Protein 2B3R (pdb70)

Organism: Mus musculus (NCBI:txid10090)

Sequence (248 aa):
GSGAVKLSVSYRNGTLFIMVMHIKDLVTEDGADPNPYVKTYLLPDTHKTSKRKTKISRKTRNPTFNEMLVYSGYSKETLRQRELQLSVLSAESLRENFFLGGITLPLKDFNLSKETVKWYQLTAGSGAVKLSVSYRNGTLFIMVMHIKDLVTEDGADPNPYVKTYLLPDTHKTSKRKTKISRKTRNPTFNEMLVYSGYSKETLRQRELQLSVLSAESLRENFFLGGITLPLKDFNLSKETVKWYQLTA

Structure (mmCIF, N/CA/C/O backbone):
data_2B3R
#
_entry.id   2B3R
#
_cell.length_a   53.365
_cell.length_b   53.365
_cell.length_c   200.110
_cell.angle_alpha   90.00
_cell.angle_beta   90.00
_cell.angle_gamma   90.00
#
_symmetry.space_group_name_H-M   'P 41 21 2'
#
loop_
_entity.id
_entity.type
_entity.pdbx_description
1 polymer 'Phosphatidylinositol-4-phosphate 3-kinase C2 domain-containing alpha polypeptide'
2 non-polymer 'SULFATE ION'
3 water water
#
loop_
_atom_site.group_PDB
_atom_site.id
_atom_site.type_symbol
_atom_site.label_atom_id
_atom_site.label_alt_id
_atom_site.label_comp_id
_atom_site.label_asym_id
_atom_site.label_entity_id
_atom_site.label_seq_id
_atom_site.pdbx_PDB_ins_code
_atom_site.Cartn_x
_atom_site.Cartn_y
_atom_site.Cartn_z
_atom_site.occupancy
_atom_site.B_iso_or_equiv
_atom_site.auth_seq_id
_atom_site.auth_comp_id
_atom_site.auth_asym_id
_atom_site.auth_atom_id
_atom_site.pdbx_PDB_model_num
ATOM 1 N N . GLY A 1 7 ? 11.399 55.059 73.128 1.00 56.92 -2 GLY A N 1
ATOM 2 C CA . GLY A 1 7 ? 11.258 53.687 73.733 1.00 55.59 -2 GLY A CA 1
ATOM 3 C C . GLY A 1 7 ? 11.919 52.600 72.898 1.00 54.24 -2 GLY A C 1
ATOM 4 O O . GLY A 1 7 ? 12.201 51.491 73.396 1.00 56.06 -2 GLY A O 1
ATOM 5 N N . SER A 1 8 ? 12.147 52.925 71.625 1.00 44.80 -1 SER A N 1
ATOM 6 C CA . SER A 1 8 ? 12.784 52.033 70.657 1.00 39.74 -1 SER A CA 1
ATOM 7 C C . SER A 1 8 ? 11.981 50.779 70.292 1.00 35.28 -1 SER A C 1
ATOM 8 O O . SER A 1 8 ? 12.402 49.979 69.458 1.00 31.46 -1 SER A O 1
ATOM 11 N N . GLY A 1 9 ? 10.814 50.619 70.901 1.00 33.05 1384 GLY A N 1
ATOM 12 C CA . GLY A 1 9 ? 9.985 49.467 70.593 1.00 25.53 1384 GLY A CA 1
ATOM 13 C C . GLY A 1 9 ? 10.040 48.360 71.629 1.00 26.98 1384 GLY A C 1
ATOM 14 O O . GLY A 1 9 ? 10.827 48.399 72.575 1.00 28.36 1384 GLY A O 1
ATOM 15 N N . ALA A 1 10 ? 9.196 47.357 71.454 1.00 20.25 1385 ALA A N 1
ATOM 16 C CA . ALA A 1 10 ? 9.187 46.245 72.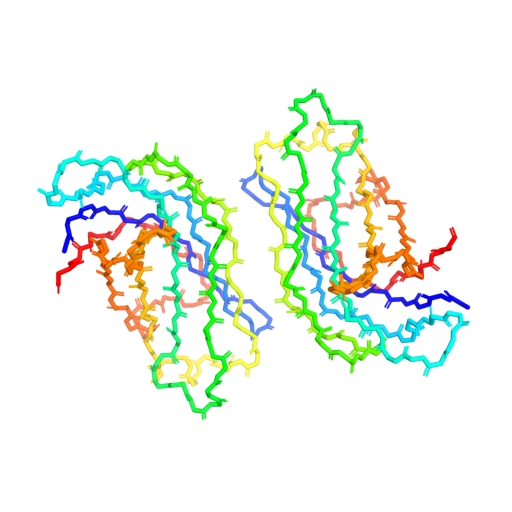376 1.00 22.34 1385 ALA A CA 1
ATOM 17 C C . ALA A 1 10 ? 8.837 44.976 71.603 1.00 20.74 1385 ALA A C 1
ATOM 18 O O . ALA A 1 10 ? 8.067 45.004 70.630 1.00 20.29 1385 ALA A O 1
ATOM 20 N N . VAL A 1 11 ? 9.424 43.872 72.048 1.00 21.28 1386 VAL A N 1
ATOM 21 C CA . VAL A 1 11 ? 9.243 42.580 71.413 1.00 24.04 1386 VAL A CA 1
ATOM 22 C C . VAL A 1 11 ? 8.591 41.571 72.361 1.00 22.90 1386 VAL A C 1
ATOM 23 O O . VAL A 1 11 ? 8.953 41.486 73.534 1.00 22.29 1386 VAL A O 1
ATOM 27 N N . LYS A 1 12 ? 7.626 40.817 71.861 1.00 18.97 1387 LYS A N 1
ATOM 28 C CA . LYS A 1 12 ? 6.996 39.798 72.691 1.00 21.01 1387 LYS A CA 1
ATOM 29 C C . LYS A 1 12 ? 7.676 38.448 72.389 1.00 21.64 1387 LYS A C 1
ATOM 30 O O . LYS A 1 12 ? 7.756 38.042 71.235 1.00 25.07 1387 LYS A O 1
ATOM 36 N N . LEU A 1 13 ? 8.172 37.776 73.426 1.00 23.48 1388 LEU A N 1
ATOM 37 C CA . LEU A 1 13 ? 8.848 36.495 73.288 1.00 23.12 1388 LEU A CA 1
ATOM 38 C C . LEU A 1 13 ? 8.313 35.436 74.243 1.00 26.53 1388 LEU A C 1
ATOM 39 O O . LEU A 1 13 ? 7.811 35.737 75.315 1.00 28.40 1388 LEU A O 1
ATOM 44 N N . SER A 1 14 ? 8.453 34.190 73.834 1.00 26.13 1389 SER A N 1
ATOM 45 C CA . SER A 1 14 ? 8.093 33.053 74.648 1.00 26.11 1389 SER A CA 1
ATOM 46 C C . SER A 1 14 ? 9.402 32.297 74.790 1.00 28.17 1389 SER A C 1
ATOM 47 O O . SER A 1 14 ? 10.006 31.898 73.787 1.00 28.81 1389 SER A O 1
ATOM 50 N N . VAL A 1 15 ? 9.858 32.123 76.025 1.00 27.59 1390 VAL A N 1
ATOM 51 C CA . VAL A 1 15 ? 11.102 31.409 76.272 1.00 27.57 1390 VAL A CA 1
ATOM 52 C C . VAL A 1 15 ? 10.807 30.156 77.089 1.00 29.58 1390 VAL A C 1
ATOM 53 O O . VAL A 1 15 ? 10.255 30.236 78.199 1.00 27.87 1390 VAL A O 1
ATOM 57 N N . SER A 1 16 ? 11.172 29.002 76.532 1.00 28.71 1391 SER A N 1
ATOM 58 C CA . SER A 1 16 ? 10.963 27.727 77.200 1.00 27.09 1391 SER A CA 1
ATOM 59 C C . SER A 1 16 ? 12.047 26.734 76.830 1.00 29.13 1391 SER A C 1
ATOM 60 O O . SER A 1 16 ? 12.801 26.921 75.867 1.00 27.42 1391 SER A O 1
ATOM 63 N N . TYR A 1 17 ? 12.118 25.668 77.614 1.00 28.97 1392 TYR A N 1
ATOM 64 C CA . TYR A 1 17 ? 13.139 24.650 77.436 1.00 28.69 1392 TYR A CA 1
ATOM 65 C C . TYR A 1 17 ? 12.553 23.266 77.687 1.00 31.36 1392 TYR A C 1
ATOM 66 O O . TYR A 1 17 ? 11.953 23.026 78.741 1.00 29.85 1392 TYR A O 1
ATOM 75 N N . ARG A 1 18 ? 12.718 22.369 76.725 1.00 33.57 1393 ARG A N 1
ATOM 76 C CA . ARG A 1 18 ? 12.216 21.003 76.878 1.00 42.82 1393 ARG A CA 1
ATOM 77 C C . ARG A 1 18 ? 13.047 20.047 76.034 1.00 43.04 1393 ARG A C 1
ATOM 78 O O . ARG A 1 18 ? 13.561 20.421 74.970 1.00 41.05 1393 ARG A O 1
ATOM 86 N N . ASN A 1 19 ? 13.162 18.813 76.518 1.00 41.15 1394 ASN A N 1
ATOM 87 C CA . ASN A 1 19 ? 13.927 17.780 75.843 1.00 38.68 1394 ASN A CA 1
ATOM 88 C C . ASN A 1 19 ? 15.308 18.291 75.425 1.00 35.63 1394 ASN A C 1
ATOM 89 O O . ASN A 1 19 ? 15.737 18.072 74.291 1.00 34.04 1394 ASN A O 1
ATOM 94 N N . GLY A 1 20 ? 15.989 18.967 76.353 1.00 34.22 1395 GLY A N 1
ATOM 95 C CA . GLY A 1 20 ? 17.322 19.494 76.107 1.00 30.93 1395 GLY A CA 1
ATOM 96 C C . GLY A 1 20 ? 17.431 20.593 75.048 1.00 34.29 1395 GLY A C 1
ATOM 97 O O . GLY A 1 20 ? 18.539 20.941 74.634 1.00 32.74 1395 GLY A O 1
ATOM 98 N N . THR A 1 21 ? 16.299 21.150 74.617 1.00 28.81 1396 THR A N 1
ATOM 99 C CA . THR A 1 21 ? 16.292 22.191 73.581 1.00 26.56 1396 THR A CA 1
ATOM 100 C C . THR A 1 21 ? 15.687 23.520 74.070 1.00 26.54 1396 THR A C 1
ATOM 101 O O . THR A 1 21 ? 14.613 23.529 74.690 1.00 22.86 1396 THR A O 1
ATOM 105 N N . LEU A 1 22 ? 16.365 24.637 73.783 1.00 25.03 1397 LEU A N 1
ATOM 106 C CA . LEU A 1 22 ? 15.870 25.971 74.183 1.00 23.37 1397 LEU A CA 1
ATOM 107 C C . LEU A 1 22 ? 14.950 26.491 73.072 1.00 22.33 1397 LEU A C 1
ATOM 108 O O . LEU A 1 22 ? 15.299 26.445 71.905 1.00 22.64 1397 LEU A O 1
ATOM 113 N N . PHE A 1 23 ? 13.769 26.965 73.425 1.00 21.20 1398 PHE A N 1
ATOM 114 C CA . PHE A 1 23 ? 12.859 27.462 72.406 1.00 23.52 1398 PHE A CA 1
ATOM 115 C C . PHE A 1 23 ? 12.569 28.944 72.611 1.00 23.46 1398 PHE A C 1
ATOM 116 O O . PHE A 1 23 ? 12.042 29.354 73.656 1.00 24.69 1398 PHE A O 1
ATOM 124 N N . ILE A 1 24 ? 12.920 29.735 71.604 1.00 17.90 1399 ILE A N 1
ATOM 125 C CA . ILE A 1 24 ? 12.721 31.177 71.631 1.00 20.31 1399 ILE A CA 1
ATOM 126 C C . ILE A 1 24 ? 11.687 31.547 70.565 1.00 19.68 1399 ILE A C 1
ATOM 127 O O . ILE A 1 24 ? 11.986 31.569 69.370 1.00 20.27 1399 ILE A O 1
ATOM 132 N N . MET A 1 25 ? 10.465 31.826 70.977 1.00 22.99 1400 MET A N 1
ATOM 133 C CA . MET A 1 25 ? 9.470 32.197 69.988 1.00 25.95 1400 MET A CA 1
ATOM 134 C C . MET A 1 25 ? 9.340 33.720 69.909 1.00 25.29 1400 MET A C 1
ATOM 135 O O . MET A 1 25 ? 9.003 34.369 70.893 1.00 27.71 1400 MET A O 1
ATOM 140 N N . VAL A 1 26 ? 9.644 34.278 68.741 1.00 26.11 1401 VAL A N 1
ATOM 141 C CA . VAL A 1 26 ? 9.539 35.711 68.516 1.00 21.59 1401 VAL A CA 1
ATOM 142 C C . VAL A 1 26 ? 8.131 35.906 67.991 1.00 23.67 1401 VAL A C 1
ATOM 143 O O . VAL A 1 26 ? 7.850 35.568 66.856 1.00 20.30 1401 VAL A O 1
ATOM 147 N N . MET A 1 27 ? 7.240 36.433 68.826 1.00 23.27 1402 MET A N 1
ATOM 148 C CA . MET A 1 27 ? 5.858 36.640 68.415 1.00 24.02 1402 MET A CA 1
ATOM 149 C C . MET A 1 27 ? 5.687 37.925 67.598 1.00 22.76 1402 MET A C 1
ATOM 150 O O . MET A 1 27 ? 5.431 37.868 66.406 1.00 21.83 1402 MET A O 1
ATOM 155 N N . HIS A 1 28 ? 5.798 39.086 68.225 1.00 27.48 1403 HIS A N 1
ATOM 156 C CA . HIS A 1 28 ? 5.747 40.314 67.446 1.00 26.74 1403 HIS A CA 1
ATOM 157 C C . HIS A 1 28 ? 6.427 41.478 68.095 1.00 26.70 1403 HIS A C 1
ATOM 158 O O . HIS A 1 28 ? 6.900 41.386 69.224 1.00 28.14 1403 HIS A O 1
ATOM 165 N N . ILE A 1 29 ? 6.548 42.556 67.335 1.00 25.83 1404 ILE A N 1
ATOM 166 C CA . ILE A 1 29 ? 7.205 43.754 67.811 1.00 25.62 1404 ILE A CA 1
ATOM 167 C C . ILE A 1 29 ? 6.279 44.933 67.582 1.00 24.70 1404 ILE A C 1
ATOM 168 O O . ILE A 1 29 ? 5.502 44.940 66.644 1.00 28.65 1404 ILE A O 1
ATOM 173 N N . LYS A 1 30 ? 6.350 45.925 68.457 1.00 26.81 1405 LYS A N 1
ATOM 174 C CA . LYS A 1 30 ? 5.523 47.117 68.309 1.00 23.79 1405 LYS A CA 1
ATOM 175 C C . LYS A 1 30 ? 6.402 48.346 68.441 1.00 22.64 1405 LYS A C 1
ATOM 176 O O . LYS A 1 30 ? 7.400 48.324 69.150 1.00 22.87 1405 LYS A O 1
ATOM 182 N N . ASP A 1 31 ? 6.035 49.411 67.740 1.00 25.61 1406 ASP A N 1
ATOM 183 C CA . ASP A 1 31 ? 6.726 50.696 67.857 1.00 25.29 1406 ASP A CA 1
ATOM 184 C C . ASP A 1 31 ? 8.200 50.835 67.495 1.00 27.54 1406 ASP A C 1
ATOM 185 O O . ASP A 1 31 ? 8.933 51.602 68.139 1.00 27.01 1406 ASP A O 1
ATOM 190 N N . LEU A 1 32 ? 8.661 50.120 66.481 1.00 26.29 1407 LEU A N 1
ATOM 191 C CA . LEU A 1 32 ? 10.062 50.289 66.109 1.00 27.40 1407 LEU A CA 1
ATOM 192 C C . LEU A 1 32 ? 10.165 51.699 65.539 1.00 29.11 1407 LEU A C 1
ATOM 193 O O . LEU A 1 32 ? 9.176 52.238 65.022 1.00 28.40 1407 LEU A O 1
ATOM 198 N N . VAL A 1 33 ? 11.341 52.305 65.652 1.00 30.79 1408 VAL A N 1
ATOM 199 C CA . VAL A 1 33 ? 11.536 53.623 65.067 1.00 39.00 1408 VAL A CA 1
ATOM 200 C C . VAL A 1 33 ? 12.841 53.692 64.272 1.00 38.03 1408 VAL A C 1
ATOM 201 O O . VAL A 1 33 ? 13.865 53.125 64.666 1.00 39.56 1408 VAL A O 1
ATOM 205 N N . THR A 1 34 ? 12.778 54.365 63.133 1.00 39.31 1409 THR A N 1
ATOM 206 C CA . THR A 1 34 ? 13.938 54.567 62.277 1.00 39.58 1409 THR A CA 1
ATOM 207 C C . THR A 1 34 ? 14.209 56.056 62.468 1.00 44.80 1409 THR A C 1
ATOM 208 O O . THR A 1 34 ? 13.351 56.789 62.969 1.00 49.41 1409 THR A O 1
ATOM 212 N N . GLU A 1 35 ? 15.379 56.536 62.095 1.00 46.13 1410 GLU A N 1
ATOM 213 C CA . GLU A 1 35 ? 15.605 57.960 62.286 1.00 48.34 1410 GLU A CA 1
ATOM 214 C C . GLU A 1 35 ? 15.258 58.724 61.017 1.00 45.59 1410 GLU A C 1
ATOM 215 O O . GLU A 1 35 ? 15.894 59.730 60.709 1.00 45.73 1410 GLU A O 1
ATOM 221 N N . ASP A 1 36 ? 14.242 58.264 60.286 1.00 40.30 1411 ASP A N 1
ATOM 222 C CA . ASP A 1 36 ? 13.899 58.933 59.040 1.00 40.59 1411 ASP A CA 1
ATOM 223 C C . ASP A 1 36 ? 12.468 58.778 58.568 1.00 40.32 1411 ASP A C 1
ATOM 224 O O . ASP A 1 36 ? 12.171 59.067 57.411 1.00 41.63 1411 ASP A O 1
ATOM 229 N N . GLY A 1 37 ? 11.580 58.307 59.436 1.00 38.42 1412 GLY A N 1
ATOM 230 C CA . GLY A 1 37 ? 10.198 58.161 59.021 1.00 39.92 1412 GLY A CA 1
ATOM 231 C C . GLY A 1 37 ? 9.856 57.159 57.920 1.00 40.96 1412 GLY A C 1
ATOM 232 O O . GLY A 1 37 ? 8.713 57.123 57.463 1.00 42.59 1412 GLY A O 1
ATOM 233 N N . ALA A 1 38 ? 10.821 56.357 57.479 1.00 40.11 1413 ALA A N 1
ATOM 234 C CA . ALA A 1 38 ? 10.550 55.337 56.457 1.00 40.27 1413 ALA A CA 1
ATOM 235 C C . ALA A 1 38 ? 10.253 54.017 57.170 1.00 37.38 1413 ALA A C 1
ATOM 236 O O . ALA A 1 38 ? 10.915 53.683 58.157 1.00 38.68 1413 ALA A O 1
ATOM 238 N N . ASP A 1 39 ? 9.251 53.276 56.704 1.00 34.33 1414 ASP A N 1
ATOM 239 C CA . ASP A 1 39 ? 8.955 51.990 57.329 1.00 34.27 1414 ASP A CA 1
ATOM 240 C C . ASP A 1 39 ? 10.087 51.018 56.990 1.00 30.80 1414 ASP A C 1
ATOM 241 O O . ASP A 1 39 ? 10.399 50.802 55.825 1.00 29.71 1414 ASP A O 1
ATOM 246 N N . PRO A 1 40 ? 10.739 50.453 58.018 1.00 24.64 1415 PRO A N 1
ATOM 247 C CA . PRO A 1 40 ? 11.847 49.509 57.847 1.00 20.64 1415 PRO A CA 1
ATOM 248 C C . PRO A 1 40 ? 11.367 48.116 57.378 1.00 20.14 1415 PRO A C 1
ATOM 249 O O . PRO A 1 40 ? 10.171 47.900 57.183 1.00 21.90 1415 PRO A O 1
ATOM 253 N N . ASN A 1 41 ? 12.296 47.188 57.158 1.00 21.45 1416 ASN A N 1
ATOM 254 C CA . ASN A 1 41 ? 11.938 45.817 56.740 1.00 18.20 1416 ASN A CA 1
ATOM 255 C C . ASN A 1 41 ? 12.593 44.968 57.808 1.00 18.67 1416 ASN A C 1
ATOM 256 O O . ASN A 1 41 ? 13.565 44.260 57.564 1.00 22.08 1416 ASN A O 1
ATOM 261 N N . PRO A 1 42 ? 12.029 44.995 59.015 1.00 21.60 1417 PRO A N 1
ATOM 262 C CA . PRO A 1 42 ? 12.574 44.253 60.150 1.00 20.45 1417 PRO A CA 1
ATOM 263 C C . PRO A 1 42 ? 12.653 42.741 60.148 1.00 22.03 1417 PRO A C 1
ATOM 264 O O . PRO A 1 42 ? 11.795 42.064 59.594 1.00 24.39 1417 PRO A O 1
ATOM 268 N N . TYR A 1 43 ? 13.731 42.241 60.759 1.00 17.95 1418 TYR A N 1
ATOM 269 C CA . TYR A 1 43 ? 13.941 40.819 60.989 1.00 18.94 1418 TYR A CA 1
ATOM 270 C C . TYR A 1 43 ? 14.672 40.732 62.337 1.00 21.15 1418 TYR A C 1
ATOM 271 O O . TYR A 1 43 ? 15.329 41.691 62.757 1.00 21.42 1418 TYR A O 1
ATOM 280 N N . VAL A 1 44 ? 14.542 39.601 63.023 1.00 19.50 1419 VAL A N 1
ATOM 281 C CA . VAL A 1 44 ? 15.180 39.437 64.322 1.00 19.96 1419 VAL A CA 1
ATOM 282 C C . VAL A 1 44 ? 16.332 38.439 64.255 1.00 24.01 1419 VAL A C 1
ATOM 283 O O . VAL A 1 44 ? 16.209 37.365 63.660 1.00 27.01 1419 VAL A O 1
ATOM 287 N N . LYS A 1 45 ? 17.448 38.807 64.867 1.00 19.89 1420 LYS A N 1
ATOM 288 C CA . LYS A 1 45 ? 18.619 37.957 64.911 1.00 21.70 1420 LYS A CA 1
ATOM 289 C C . LYS A 1 45 ? 19.056 37.738 66.360 1.00 24.23 1420 LYS A C 1
ATOM 290 O O . LYS A 1 45 ? 19.109 38.681 67.157 1.00 22.39 1420 LYS A O 1
ATOM 296 N N . THR A 1 46 ? 19.359 36.489 66.697 1.00 20.30 1421 THR A N 1
ATOM 297 C CA . THR A 1 46 ? 19.808 36.183 68.033 1.00 25.83 1421 THR A CA 1
ATOM 298 C C . THR A 1 46 ? 21.082 35.377 68.012 1.00 26.61 1421 THR A C 1
ATOM 299 O O . THR A 1 46 ? 21.410 34.697 67.026 1.00 27.40 1421 THR A O 1
ATOM 303 N N . TYR A 1 47 ? 21.803 35.500 69.118 1.00 27.18 1422 TYR A N 1
ATOM 304 C CA . TYR A 1 47 ? 23.037 34.789 69.375 1.00 24.01 1422 TYR A CA 1
ATOM 305 C C . TYR A 1 47 ? 22.971 34.361 70.846 1.00 24.75 1422 TYR A C 1
ATOM 306 O O . TYR A 1 47 ? 22.244 34.962 71.658 1.00 20.41 1422 TYR A O 1
ATOM 315 N N . LEU A 1 48 ? 23.734 33.330 71.182 1.00 20.99 1423 LEU A N 1
ATOM 316 C CA . LEU A 1 48 ? 23.822 32.826 72.556 1.00 21.03 1423 LEU A CA 1
ATOM 317 C C . LEU A 1 48 ? 25.303 33.051 72.850 1.00 21.15 1423 LEU A C 1
ATOM 318 O O . LEU A 1 48 ? 26.172 32.408 72.250 1.00 18.85 1423 LEU A O 1
ATOM 323 N N . LEU A 1 49 ? 25.590 33.978 73.764 1.00 19.71 1424 LEU A N 1
ATOM 324 C CA . LEU A 1 49 ? 26.972 34.353 74.060 1.00 22.58 1424 LEU A CA 1
ATOM 325 C C . LEU A 1 49 ? 27.435 34.140 75.497 1.00 21.33 1424 LEU A C 1
ATOM 326 O O . LEU A 1 49 ? 26.643 34.234 76.437 1.00 23.86 1424 LEU A O 1
ATOM 331 N N . PRO A 1 50 ? 28.739 33.879 75.682 1.00 22.91 1425 PRO A N 1
ATOM 332 C CA . PRO A 1 50 ? 29.732 33.772 74.596 1.00 22.50 1425 PRO A CA 1
ATOM 333 C C . PRO A 1 50 ? 29.473 32.514 73.748 1.00 25.08 1425 PRO A C 1
ATOM 334 O O . PRO A 1 50 ? 28.938 31.519 74.251 1.00 22.78 1425 PRO A O 1
ATOM 338 N N . ASP A 1 51 ? 29.860 32.579 72.471 1.00 27.14 1426 ASP A N 1
ATOM 339 C CA . ASP A 1 51 ? 29.664 31.503 71.496 1.00 28.14 1426 ASP A CA 1
ATOM 340 C C . ASP A 1 51 ? 31.032 30.910 71.162 1.00 32.12 1426 ASP A C 1
ATOM 341 O O . ASP A 1 51 ? 31.755 31.413 70.299 1.00 31.53 1426 ASP A O 1
ATOM 346 N N . THR A 1 52 ? 31.376 29.836 71.862 1.00 35.63 1427 THR A N 1
ATOM 347 C CA . THR A 1 52 ? 32.658 29.165 71.684 1.00 40.71 1427 THR A CA 1
ATOM 348 C C . THR A 1 52 ? 32.901 28.742 70.232 1.00 40.68 1427 THR A C 1
ATOM 349 O O . THR A 1 52 ? 33.897 29.112 69.621 1.00 37.78 1427 THR A O 1
ATOM 353 N N . HIS A 1 53 ? 31.974 27.960 69.694 1.00 41.25 1428 HIS A N 1
ATOM 354 C CA . HIS A 1 53 ? 32.096 27.438 68.343 1.00 38.92 1428 HIS A CA 1
ATOM 355 C C . HIS A 1 53 ? 31.566 28.306 67.210 1.00 37.73 1428 HIS A C 1
ATOM 356 O O . HIS A 1 53 ? 31.652 27.907 66.056 1.00 35.55 1428 HIS A O 1
ATOM 363 N N . LYS A 1 54 ? 31.017 29.478 67.517 1.00 35.75 1429 LYS A N 1
ATOM 364 C CA . LYS A 1 54 ? 30.512 30.350 66.454 1.00 36.45 1429 LYS A CA 1
ATOM 365 C C . LYS A 1 54 ? 29.405 29.640 65.678 1.00 33.52 1429 LYS A C 1
ATOM 366 O O . LYS A 1 54 ? 29.422 29.579 64.449 1.00 30.53 1429 LYS A O 1
ATOM 372 N N . THR A 1 55 ? 28.438 29.103 66.415 1.00 31.41 1430 THR A N 1
ATOM 373 C CA . THR A 1 55 ? 27.342 28.366 65.813 1.00 28.18 1430 THR A CA 1
ATOM 374 C C . THR A 1 55 ? 25.953 28.885 66.188 1.00 25.17 1430 THR A C 1
ATOM 375 O O . THR A 1 55 ? 24.964 28.370 65.684 1.00 22.06 1430 THR A O 1
ATOM 379 N N . SER A 1 56 ? 25.872 29.906 67.046 1.00 22.76 1431 SER A N 1
ATOM 380 C CA . SER A 1 56 ? 24.574 30.360 67.508 1.00 20.77 1431 SER A CA 1
ATOM 381 C C . SER A 1 56 ? 23.747 31.388 66.750 1.00 22.56 1431 SER A C 1
ATOM 382 O O . SER A 1 56 ? 22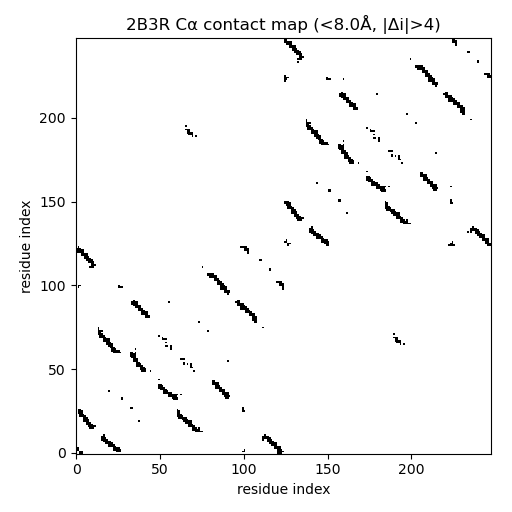.684 31.775 67.239 1.00 28.24 1431 SER A O 1
ATOM 385 N N . LYS A 1 57 ? 24.168 31.834 65.574 1.00 22.65 1432 LYS A N 1
ATOM 386 C CA . LYS A 1 57 ? 23.333 32.820 64.885 1.00 24.77 1432 LYS A CA 1
ATOM 387 C C . LYS A 1 57 ? 22.003 32.197 64.464 1.00 22.61 1432 LYS A C 1
ATOM 388 O O . LYS A 1 57 ? 21.963 31.083 63.956 1.00 18.68 1432 LYS A O 1
ATOM 394 N N . ARG A 1 58 ? 20.912 32.898 64.745 1.00 19.36 1433 ARG A N 1
ATOM 395 C CA . ARG A 1 58 ? 19.591 32.445 64.335 1.00 21.42 1433 ARG A CA 1
ATOM 396 C C . ARG A 1 58 ? 18.830 33.690 63.925 1.00 22.70 1433 ARG A C 1
ATOM 397 O O . ARG A 1 58 ? 19.010 34.789 64.504 1.00 20.24 1433 ARG A O 1
ATOM 405 N N . LYS A 1 59 ? 17.997 33.543 62.909 1.00 22.00 1434 LYS A N 1
ATOM 406 C CA . LYS A 1 59 ? 17.202 34.676 62.485 1.00 23.44 1434 LYS A CA 1
ATOM 407 C C . LYS A 1 59 ? 15.856 34.321 61.882 1.00 20.60 1434 LYS A C 1
ATOM 408 O O . LYS A 1 59 ? 15.643 33.231 61.341 1.00 17.90 1434 LYS A O 1
ATOM 414 N N . THR A 1 60 ? 14.946 35.275 61.980 1.00 19.80 1435 THR A N 1
ATOM 415 C CA . THR A 1 60 ? 13.603 35.115 61.457 1.00 18.11 1435 THR A CA 1
ATOM 416 C C . THR A 1 60 ? 13.647 35.593 60.026 1.00 19.05 1435 THR A C 1
ATOM 417 O O . THR A 1 60 ? 14.677 36.071 59.555 1.00 18.12 1435 THR A O 1
ATOM 421 N N . LYS A 1 61 ? 12.516 35.455 59.351 1.00 19.43 1436 LYS A N 1
ATOM 422 C CA . LYS A 1 61 ? 12.347 35.923 57.995 1.00 23.73 1436 LYS A CA 1
ATOM 423 C C . LYS A 1 61 ? 12.229 37.434 58.128 1.00 24.53 1436 LYS A C 1
ATOM 424 O O . LYS A 1 61 ? 12.152 37.978 59.251 1.00 19.16 1436 LYS A O 1
ATOM 430 N N . ILE A 1 62 ? 12.190 38.095 56.978 1.00 22.59 1437 ILE A N 1
ATOM 431 C CA . ILE A 1 62 ? 12.057 39.537 56.904 1.00 20.58 1437 ILE A CA 1
ATOM 432 C C . ILE A 1 62 ? 10.579 39.937 56.833 1.00 20.94 1437 ILE A C 1
ATOM 433 O O . ILE A 1 62 ? 9.799 39.342 56.088 1.00 21.97 1437 ILE A O 1
ATOM 438 N N . SER A 1 63 ? 10.189 40.930 57.624 1.00 18.01 1438 SER A N 1
ATOM 439 C CA . SER A 1 63 ? 8.807 41.407 57.585 1.00 21.04 1438 SER A CA 1
ATOM 440 C C . SER A 1 63 ? 8.884 42.761 56.866 1.00 23.20 1438 SER A C 1
ATOM 441 O O . SER A 1 63 ? 9.531 43.689 57.348 1.00 26.70 1438 SER A O 1
ATOM 444 N N . ARG A 1 64 ? 8.246 42.852 55.707 1.00 24.17 1439 ARG A N 1
ATOM 445 C CA . ARG A 1 64 ? 8.293 44.052 54.864 1.00 28.69 1439 ARG A CA 1
ATOM 446 C C . ARG A 1 64 ? 7.518 45.289 55.280 1.00 26.22 1439 ARG A C 1
ATOM 447 O O . ARG A 1 64 ? 6.384 45.196 55.743 1.00 24.69 1439 ARG A O 1
ATOM 455 N N . LYS A 1 65 ? 8.164 46.439 55.093 1.00 24.04 1440 LYS A N 1
ATOM 456 C CA . LYS A 1 65 ? 7.591 47.760 55.362 1.00 25.73 1440 LYS A CA 1
ATOM 457 C C . LYS A 1 65 ? 6.655 47.872 56.557 1.00 25.60 1440 LYS A C 1
ATOM 458 O O . LYS A 1 65 ? 5.457 48.059 56.391 1.00 22.73 1440 LYS A O 1
ATOM 464 N N . THR A 1 66 ? 7.192 47.779 57.763 1.00 25.19 1441 THR A N 1
ATOM 465 C CA . THR A 1 66 ? 6.340 47.881 58.929 1.00 23.97 1441 THR A CA 1
ATOM 466 C C . THR A 1 66 ? 7.176 48.183 60.155 1.00 24.96 1441 THR A C 1
ATOM 467 O O . THR A 1 66 ? 8.359 47.851 60.211 1.00 25.73 1441 THR A O 1
ATOM 471 N N . ARG A 1 67 ? 6.555 48.830 61.131 1.00 24.90 1442 ARG A N 1
ATOM 472 C CA . ARG A 1 67 ? 7.217 49.141 62.391 1.00 25.56 1442 ARG A CA 1
ATOM 473 C C . ARG A 1 67 ? 6.588 48.246 63.455 1.00 23.48 1442 ARG A C 1
ATOM 474 O O . ARG A 1 67 ? 7.026 48.234 64.610 1.00 22.97 1442 ARG A O 1
ATOM 482 N N . ASN A 1 68 ? 5.571 47.490 63.050 1.00 19.21 1443 ASN A N 1
ATOM 483 C CA . ASN A 1 68 ? 4.863 46.619 63.979 1.00 25.13 1443 ASN A CA 1
ATOM 484 C C . ASN A 1 68 ? 4.741 45.207 63.360 1.00 22.55 1443 ASN A C 1
ATOM 485 O O . ASN A 1 68 ? 3.643 44.682 63.102 1.00 22.10 1443 ASN A O 1
ATOM 490 N N . PRO A 1 69 ? 5.889 44.569 63.130 1.00 21.02 1444 PRO A N 1
ATOM 491 C CA . PRO A 1 69 ? 5.915 43.233 62.532 1.00 22.54 1444 PRO A CA 1
ATOM 492 C C . PRO A 1 69 ? 5.423 42.113 63.432 1.00 21.69 1444 PRO A C 1
ATOM 493 O O . PRO A 1 69 ? 5.610 42.144 64.651 1.00 23.70 1444 PRO A O 1
ATOM 497 N N . THR A 1 70 ? 4.777 41.138 62.818 1.00 18.35 1445 THR A N 1
ATOM 498 C CA . THR A 1 70 ? 4.340 39.949 63.520 1.00 24.96 1445 THR A CA 1
ATOM 499 C C . THR A 1 70 ? 5.181 38.851 62.866 1.00 27.31 1445 THR A C 1
ATOM 500 O O . THR A 1 70 ? 5.233 38.757 61.634 1.00 26.83 1445 THR A O 1
ATOM 504 N N . PHE A 1 71 ? 5.863 38.049 63.678 1.00 25.13 1446 PHE A N 1
ATOM 505 C CA . PHE A 1 71 ? 6.719 36.996 63.149 1.00 24.67 1446 PHE A CA 1
ATOM 506 C C . PHE A 1 71 ? 6.186 35.617 63.460 1.00 26.14 1446 PHE A C 1
ATOM 507 O O . PHE A 1 71 ? 6.049 34.780 62.565 1.00 22.33 1446 PHE A O 1
ATOM 515 N N . ASN A 1 72 ? 5.892 35.376 64.736 1.00 23.43 1447 ASN A N 1
ATOM 516 C CA . ASN A 1 72 ? 5.405 34.071 65.151 1.00 26.20 1447 ASN A CA 1
ATOM 517 C C . ASN A 1 72 ? 6.356 32.991 64.650 1.00 25.91 1447 ASN A C 1
ATOM 518 O O . ASN A 1 72 ? 5.920 31.964 64.113 1.00 21.96 1447 ASN A O 1
ATOM 523 N N . GLU A 1 73 ? 7.659 33.248 64.816 1.00 24.83 1448 GLU A N 1
ATOM 524 C CA . GLU A 1 73 ? 8.696 32.308 64.408 1.00 24.94 1448 GLU A CA 1
ATOM 525 C C . GLU A 1 73 ? 9.444 31.764 65.603 1.00 26.67 1448 GLU A C 1
ATOM 526 O O . GLU A 1 73 ? 9.768 32.492 66.543 1.00 27.71 1448 GLU A O 1
ATOM 532 N N . MET A 1 74 ? 9.736 30.476 65.546 1.00 26.00 1449 MET A N 1
ATOM 533 C CA . MET A 1 74 ? 10.426 29.804 66.626 1.00 26.93 1449 MET A CA 1
ATOM 534 C C . MET A 1 74 ? 11.901 29.663 66.332 1.00 26.62 1449 MET A C 1
ATOM 535 O O . MET A 1 74 ? 12.267 29.055 65.338 1.00 31.77 1449 MET A O 1
ATOM 540 N N . LEU A 1 75 ? 12.748 30.244 67.174 1.00 24.84 1450 LEU A N 1
ATOM 541 C CA . LEU A 1 75 ? 14.187 30.098 66.994 1.00 25.17 1450 LEU A CA 1
ATOM 542 C C . LEU A 1 75 ? 14.581 28.962 67.945 1.00 26.72 1450 LEU A C 1
ATOM 543 O O . LEU A 1 75 ? 14.198 28.955 69.127 1.00 26.56 1450 LEU A O 1
ATOM 548 N N . VAL A 1 76 ? 15.366 28.028 67.426 1.00 23.79 1451 VAL A N 1
ATOM 549 C CA . VAL A 1 76 ? 15.765 26.834 68.157 1.00 20.65 1451 VAL A CA 1
ATOM 550 C C . VAL A 1 76 ? 17.249 26.738 68.435 1.00 22.42 1451 VAL A C 1
ATOM 551 O O . VAL A 1 76 ? 18.076 26.923 67.535 1.00 20.35 1451 VAL A O 1
ATOM 555 N N . TYR A 1 77 ? 17.574 26.428 69.685 1.00 20.10 1452 TYR A N 1
ATOM 556 C CA . TYR A 1 77 ? 18.961 26.234 70.101 1.00 25.19 1452 TYR A CA 1
ATOM 557 C C . TYR A 1 77 ? 19.043 24.858 70.751 1.00 28.34 1452 TYR A C 1
ATOM 558 O O . TYR A 1 77 ? 18.643 24.688 71.906 1.00 32.97 1452 TYR A O 1
ATOM 567 N N . SER A 1 78 ? 19.553 23.869 70.027 1.00 30.27 1453 SER A N 1
ATOM 568 C CA . SER A 1 78 ? 19.640 22.538 70.608 1.00 30.35 1453 SER A CA 1
ATOM 569 C C . SER A 1 78 ? 21.049 22.110 71.035 1.00 31.31 1453 SER A C 1
ATOM 570 O O . SER A 1 78 ? 22.057 22.661 70.578 1.00 30.48 1453 SER A O 1
ATOM 573 N N . GLY A 1 79 ? 21.114 21.149 71.955 1.00 32.25 1454 GLY A N 1
ATOM 574 C CA . GLY A 1 79 ? 22.404 20.648 72.400 1.00 31.11 1454 GLY A CA 1
ATOM 575 C C . GLY A 1 79 ? 23.015 21.376 73.584 1.00 31.40 1454 GLY A C 1
ATOM 576 O O . GLY A 1 79 ? 24.185 21.181 73.886 1.00 32.73 1454 GLY A O 1
ATOM 577 N N . TYR A 1 80 ? 22.236 22.219 74.250 1.00 30.23 1455 TYR A N 1
ATOM 578 C CA . TYR A 1 80 ? 22.734 22.943 75.398 1.00 27.03 1455 TYR A CA 1
ATOM 579 C C . TYR A 1 80 ? 22.105 22.398 76.664 1.00 28.59 1455 TYR A C 1
ATOM 580 O O . TYR A 1 80 ? 20.915 22.117 76.688 1.00 27.11 1455 TYR A O 1
ATOM 589 N N . SER A 1 81 ? 22.906 22.263 77.717 1.00 25.53 1456 SER A N 1
ATOM 590 C CA . SER A 1 81 ? 22.398 21.802 78.998 1.00 28.72 1456 SER A CA 1
ATOM 591 C C . SER A 1 81 ? 21.908 23.054 79.704 1.00 28.29 1456 SER A C 1
ATOM 592 O O . SER A 1 81 ? 22.305 24.174 79.358 1.00 31.03 1456 SER A O 1
ATOM 595 N N . LYS A 1 82 ? 21.053 22.875 80.695 1.00 30.34 1457 LYS A N 1
ATOM 596 C CA . LYS A 1 82 ? 20.551 24.013 81.430 1.00 33.36 1457 LYS A CA 1
ATOM 597 C C . LYS A 1 82 ? 21.699 24.681 82.159 1.00 31.26 1457 LYS A C 1
ATOM 598 O O . LYS A 1 82 ? 21.688 25.889 82.368 1.00 28.97 1457 LYS A O 1
ATOM 604 N N . GLU A 1 83 ? 22.688 23.888 82.549 1.00 31.62 1458 GLU A N 1
ATOM 605 C CA . GLU A 1 83 ? 23.845 24.419 83.278 1.00 33.00 1458 GLU A CA 1
ATOM 606 C C . GLU A 1 83 ? 24.631 25.380 82.389 1.00 30.26 1458 GLU A C 1
ATOM 607 O O . GLU A 1 83 ? 25.037 26.450 82.830 1.00 30.82 1458 GLU A O 1
ATOM 613 N N . THR A 1 84 ? 24.848 24.981 81.140 1.00 29.74 1459 THR A N 1
ATOM 614 C CA . THR A 1 84 ? 25.558 25.812 80.175 1.00 31.73 1459 THR A CA 1
ATOM 615 C C . THR A 1 84 ? 24.787 27.109 79.873 1.00 32.22 1459 THR A C 1
ATOM 616 O O . THR A 1 84 ? 25.376 28.191 79.769 1.00 33.87 1459 THR A O 1
ATOM 620 N N . LEU A 1 85 ? 23.468 26.996 79.749 1.00 31.32 1460 LEU A N 1
ATOM 621 C CA . LEU A 1 85 ? 22.636 28.153 79.447 1.00 29.06 1460 LEU A CA 1
ATOM 622 C C . LEU A 1 85 ? 22.696 29.204 80.555 1.00 30.83 1460 LEU A C 1
ATOM 623 O O . LEU A 1 85 ? 22.654 30.406 80.270 1.00 30.32 1460 LEU A O 1
ATOM 628 N N . ARG A 1 86 ? 22.808 28.768 81.810 1.00 30.80 1461 ARG A N 1
ATOM 629 C CA . ARG A 1 86 ? 22.898 29.721 82.919 1.00 32.20 1461 ARG A CA 1
ATOM 630 C C . ARG A 1 86 ? 24.123 30.629 82.765 1.00 32.14 1461 ARG A C 1
ATOM 631 O O . ARG A 1 86 ? 24.188 31.709 83.357 1.00 34.45 1461 ARG A O 1
ATOM 639 N N . GLN A 1 87 ? 25.094 30.202 81.965 1.00 27.85 1462 GLN A N 1
ATOM 640 C CA . GLN A 1 87 ? 26.263 31.037 81.743 1.00 29.00 1462 GLN A CA 1
ATOM 641 C C . GLN A 1 87 ? 26.272 31.593 80.313 1.00 28.11 1462 GLN A C 1
ATOM 642 O O . GLN A 1 87 ? 27.331 31.757 79.708 1.00 26.77 1462 GLN A O 1
ATOM 648 N N . ARG A 1 88 ? 25.080 31.876 79.784 1.00 26.06 1463 ARG A N 1
ATOM 649 C CA . ARG A 1 88 ? 24.917 32.423 78.434 1.00 26.47 1463 ARG A CA 1
ATOM 650 C C . ARG A 1 88 ? 23.881 33.542 78.437 1.00 28.10 1463 ARG A C 1
ATOM 651 O O . ARG A 1 88 ? 22.974 33.570 79.287 1.00 29.98 1463 ARG A O 1
ATOM 659 N N . GLU A 1 89 ? 24.025 34.471 77.493 1.00 26.75 1464 GLU A N 1
ATOM 660 C CA . GLU A 1 89 ? 23.080 35.572 77.349 1.00 23.70 1464 GLU A CA 1
ATOM 661 C C . GLU A 1 89 ? 22.524 35.522 75.932 1.00 22.96 1464 GLU A C 1
ATOM 662 O O . GLU A 1 89 ? 23.249 35.227 74.968 1.00 19.92 1464 GLU A O 1
ATOM 668 N N . LEU A 1 90 ? 21.230 35.774 75.825 1.00 20.79 1465 LEU A N 1
ATOM 669 C CA . LEU A 1 90 ? 20.541 35.803 74.549 1.00 23.85 1465 LEU A CA 1
ATOM 670 C C . LEU A 1 90 ? 20.643 37.230 74.030 1.00 22.71 1465 LEU A C 1
ATOM 671 O O . LEU A 1 90 ? 19.984 38.129 74.561 1.00 27.25 1465 LEU A O 1
ATOM 676 N N . GLN A 1 91 ? 21.502 37.454 73.042 1.00 20.88 1466 GLN A N 1
ATOM 677 C CA . GLN A 1 91 ? 21.636 38.784 72.453 1.00 19.59 1466 GLN A CA 1
ATOM 678 C C . GLN A 1 91 ? 20.653 38.844 71.268 1.00 21.11 1466 GLN A C 1
ATOM 679 O O . GLN A 1 91 ? 20.853 38.190 70.243 1.00 24.70 1466 GLN A O 1
ATOM 685 N N . LEU A 1 92 ? 19.572 39.594 71.431 1.00 19.08 1467 LEU A N 1
ATOM 686 C CA . LEU A 1 92 ? 18.578 39.712 70.385 1.00 19.19 1467 LEU A CA 1
ATOM 687 C C . LEU A 1 92 ? 18.680 41.068 69.712 1.00 20.43 1467 LEU A C 1
ATOM 688 O O . LEU A 1 92 ? 18.696 42.085 70.393 1.00 21.31 1467 LEU A O 1
ATOM 693 N N . SER A 1 93 ? 18.740 41.079 68.379 1.00 20.83 1468 SER A N 1
ATOM 694 C CA . SER A 1 93 ? 18.845 42.323 67.606 1.00 22.26 1468 SER A CA 1
ATOM 695 C C . SER A 1 93 ? 17.757 42.394 66.535 1.00 24.52 1468 SER A C 1
ATOM 696 O O . SER A 1 93 ? 17.459 41.396 65.881 1.00 26.87 1468 SER A O 1
ATOM 699 N N . VAL A 1 94 ? 17.182 43.579 66.356 1.00 21.23 1469 VAL A N 1
ATOM 700 C CA . VAL A 1 94 ? 16.186 43.813 65.328 1.00 21.68 1469 VAL A CA 1
ATOM 701 C C . VAL A 1 94 ? 16.891 44.740 64.352 1.00 22.33 1469 VAL A C 1
ATOM 702 O O . VAL A 1 94 ? 17.420 45.791 64.746 1.00 20.01 1469 VAL A O 1
ATOM 706 N N . LEU A 1 95 ? 16.935 44.327 63.094 1.00 20.94 1470 LEU A N 1
ATOM 707 C CA . LEU A 1 95 ? 17.616 45.091 62.054 1.00 22.28 1470 LEU A CA 1
ATOM 708 C C . LEU A 1 95 ? 16.679 45.270 60.882 1.00 20.29 1470 LEU A C 1
ATOM 709 O O . LEU A 1 95 ? 15.718 44.525 60.734 1.00 26.12 1470 LEU A O 1
ATOM 714 N N . SER A 1 96 ? 16.913 46.293 60.078 1.00 19.39 1471 SER A N 1
ATOM 715 C CA . SER A 1 96 ? 16.071 46.477 58.917 1.00 20.67 1471 SER A CA 1
ATOM 716 C C . SER A 1 96 ? 16.848 45.894 57.744 1.00 20.50 1471 SER A C 1
ATOM 717 O O . SER A 1 96 ? 18.021 46.227 57.554 1.00 23.60 1471 SER A O 1
ATOM 720 N N . ALA A 1 97 ? 16.214 45.013 56.982 1.00 20.58 1472 ALA A N 1
ATOM 721 C CA . ALA A 1 97 ? 16.873 44.426 55.814 1.00 24.38 1472 ALA A CA 1
ATOM 722 C C . ALA A 1 97 ? 16.762 45.467 54.701 1.00 24.81 1472 ALA A C 1
ATOM 723 O O . ALA A 1 97 ? 15.654 45.917 54.362 1.00 28.68 1472 ALA A O 1
ATOM 725 N N . GLU A 1 98 ? 17.911 45.864 54.166 1.00 27.15 1473 GLU A N 1
ATOM 726 C CA . GLU A 1 98 ? 17.986 46.875 53.109 1.00 29.09 1473 GLU A CA 1
ATOM 727 C C . GLU A 1 98 ? 18.768 46.348 51.903 1.00 30.40 1473 GLU A C 1
ATOM 728 O O . GLU A 1 98 ? 19.866 45.807 52.049 1.00 29.97 1473 GLU A O 1
ATOM 734 N N . SER A 1 99 ? 18.219 46.522 50.708 1.00 30.78 1474 SER A N 1
ATOM 735 C CA . SER A 1 99 ? 18.894 46.018 49.516 1.00 32.57 1474 SER A CA 1
ATOM 736 C C . SER A 1 99 ? 19.824 47.012 48.807 1.00 33.25 1474 SER A C 1
ATOM 737 O O . SER A 1 99 ? 20.710 46.597 48.051 1.00 35.90 1474 SER A O 1
ATOM 740 N N . LEU A 1 100 ? 19.644 48.309 49.040 1.00 28.16 1475 LEU A N 1
ATOM 741 C CA . LEU A 1 100 ? 20.503 49.285 48.377 1.00 29.60 1475 LEU A CA 1
ATOM 742 C C . LEU A 1 100 ? 21.439 50.037 49.323 1.00 28.15 1475 LEU A C 1
ATOM 743 O O . LEU A 1 100 ? 22.175 50.941 48.903 1.00 23.32 1475 LEU A O 1
ATOM 748 N N . ARG A 1 101 ? 21.412 49.651 50.594 1.00 24.22 1476 ARG A N 1
ATOM 749 C CA . ARG A 1 101 ? 22.290 50.248 51.608 1.00 27.65 1476 ARG A CA 1
ATOM 750 C C . ARG A 1 101 ? 22.465 49.188 52.691 1.00 25.00 1476 ARG A C 1
ATOM 751 O O . ARG A 1 101 ? 21.767 48.181 52.674 1.00 25.50 1476 ARG A O 1
ATOM 759 N N . GLU A 1 102 ? 23.373 49.420 53.631 1.00 24.63 1477 GLU A N 1
ATOM 760 C CA . GLU A 1 102 ? 23.617 48.472 54.701 1.00 27.94 1477 GLU A CA 1
ATOM 761 C C . GLU A 1 102 ? 22.381 48.235 55.559 1.00 30.90 1477 GLU A C 1
ATOM 762 O O . GLU A 1 102 ? 21.594 49.153 55.798 1.00 30.67 1477 GLU A O 1
ATOM 768 N N . ASN A 1 103 ? 22.219 47.000 56.026 1.00 28.31 1478 ASN A N 1
ATOM 769 C CA . ASN A 1 103 ? 21.108 46.675 56.902 1.00 28.85 1478 ASN A CA 1
ATOM 770 C C . ASN A 1 103 ? 21.418 47.505 58.129 1.00 29.52 1478 ASN A C 1
ATOM 771 O O . ASN A 1 103 ? 22.580 47.616 58.497 1.00 33.70 1478 ASN A O 1
ATOM 776 N N . PHE A 1 104 ? 20.415 48.113 58.752 1.00 25.57 1479 PHE A N 1
ATOM 777 C CA . PHE A 1 104 ? 20.712 48.894 59.948 1.00 27.08 1479 PHE A CA 1
ATOM 778 C C . PHE A 1 104 ? 19.954 48.444 61.188 1.00 25.70 1479 PHE A C 1
ATOM 779 O O . PHE A 1 104 ? 18.828 47.921 61.116 1.00 22.88 1479 PHE A O 1
ATOM 787 N N . PHE A 1 105 ? 20.607 48.664 62.324 1.00 25.39 1480 PHE A N 1
ATOM 788 C CA . PHE A 1 105 ? 20.118 48.290 63.646 1.00 24.85 1480 PHE A CA 1
ATOM 789 C C . PHE A 1 105 ? 18.926 49.151 64.087 1.00 25.69 1480 PHE A C 1
ATOM 790 O O . PHE A 1 105 ? 18.986 50.379 64.031 1.00 26.41 1480 PHE A O 1
ATOM 798 N N . LEU A 1 106 ? 17.840 48.507 64.507 1.00 25.10 1481 LEU A N 1
ATOM 799 C CA . LEU A 1 106 ? 16.641 49.220 64.962 1.00 25.51 1481 LEU A CA 1
ATOM 800 C C . LEU A 1 106 ? 16.577 49.219 66.490 1.00 28.83 1481 LEU A C 1
ATOM 801 O O . LEU A 1 106 ? 16.117 50.182 67.114 1.00 28.60 1481 LEU A O 1
ATOM 806 N N . GLY A 1 107 ? 17.034 48.122 67.085 1.00 29.27 1482 GLY A N 1
ATOM 807 C CA . GLY A 1 107 ? 17.024 47.999 68.529 1.00 27.70 1482 GLY A CA 1
ATOM 808 C C . GLY A 1 107 ? 17.289 46.573 68.955 1.00 27.59 1482 GLY A C 1
ATOM 809 O O . GLY A 1 107 ? 17.172 45.640 68.162 1.00 27.01 1482 GLY A O 1
ATOM 810 N N . GLY A 1 108 ? 17.643 46.392 70.218 1.00 26.66 1483 GLY A N 1
ATOM 811 C CA . GLY A 1 108 ? 17.913 45.056 70.710 1.00 27.69 1483 GLY A CA 1
ATOM 812 C C . GLY A 1 108 ? 17.848 44.966 72.220 1.00 29.41 1483 GLY A C 1
ATOM 813 O O . GLY A 1 108 ? 17.526 45.943 72.899 1.00 28.94 1483 GLY A O 1
ATOM 814 N N . ILE A 1 109 ? 18.136 43.780 72.738 1.00 26.60 1484 ILE A N 1
ATOM 815 C CA . ILE A 1 109 ? 18.150 43.542 74.173 1.00 27.70 1484 ILE A CA 1
ATOM 816 C C . ILE A 1 109 ? 18.961 42.282 74.490 1.00 28.27 1484 ILE A C 1
ATOM 817 O O . ILE A 1 109 ? 18.962 41.305 73.716 1.00 28.46 1484 ILE A O 1
ATOM 822 N N . THR A 1 110 ? 19.695 42.325 75.594 1.00 26.48 1485 THR A N 1
ATOM 823 C CA . THR A 1 110 ? 20.467 41.175 76.030 1.00 29.28 1485 THR A CA 1
ATOM 824 C C . THR A 1 110 ? 19.811 40.607 77.291 1.00 30.58 1485 THR A C 1
ATOM 825 O O . THR A 1 110 ? 19.632 41.314 78.278 1.00 32.34 1485 THR A O 1
ATOM 829 N N . LEU A 1 111 ? 19.447 39.330 77.235 1.00 30.28 1486 LEU A N 1
ATOM 830 C CA . LEU A 1 111 ? 18.787 38.654 78.340 1.00 29.45 1486 LEU A CA 1
ATOM 831 C C . LEU A 1 111 ? 19.595 37.483 78.897 1.00 32.44 1486 LEU A C 1
ATOM 832 O O . LEU A 1 111 ? 19.755 36.458 78.232 1.00 28.45 1486 LEU A O 1
ATOM 837 N N . PRO A 1 112 ? 20.125 37.616 80.123 1.00 34.74 1487 PRO A N 1
ATOM 838 C CA . PRO A 1 112 ? 20.888 36.481 80.659 1.00 33.31 1487 PRO A CA 1
ATOM 839 C C . PRO A 1 112 ? 19.920 35.321 80.891 1.00 31.30 1487 PRO A C 1
ATOM 840 O O . PRO A 1 112 ? 18.923 35.472 81.595 1.00 32.70 1487 PRO A O 1
ATOM 844 N N . LEU A 1 113 ? 20.201 34.170 80.299 1.00 29.09 1488 LEU A N 1
ATOM 845 C CA . LEU A 1 113 ? 19.317 33.015 80.466 1.00 30.31 1488 LEU A CA 1
ATOM 846 C C . LEU A 1 113 ? 19.118 32.597 81.948 1.00 32.86 1488 LEU A C 1
ATOM 847 O O . LEU A 1 113 ? 18.117 31.955 82.299 1.00 27.82 1488 LEU A O 1
ATOM 852 N N . LYS A 1 114 ? 20.069 32.961 82.808 1.00 33.65 1489 LYS A N 1
ATOM 853 C CA . LYS A 1 114 ? 19.985 32.622 84.228 1.00 37.32 1489 LYS A CA 1
ATOM 854 C C . LYS A 1 114 ? 18.755 33.276 84.857 1.00 38.03 1489 LYS A C 1
ATOM 855 O O . LYS A 1 114 ? 18.247 32.795 85.864 1.00 41.53 1489 LYS A O 1
ATOM 861 N N . ASP A 1 115 ? 18.270 34.365 84.263 1.00 37.79 1490 ASP A N 1
ATOM 862 C CA . ASP A 1 115 ? 17.083 35.051 84.787 1.00 38.50 1490 ASP A CA 1
ATOM 863 C C . ASP A 1 115 ? 15.775 34.324 84.485 1.00 36.98 1490 ASP A C 1
ATOM 864 O O . ASP A 1 115 ? 14.711 34.728 84.945 1.00 37.83 1490 ASP A O 1
ATOM 869 N N . PHE A 1 116 ? 15.857 33.242 83.726 1.00 34.25 1491 PHE A N 1
ATOM 870 C CA . PHE A 1 116 ? 14.672 32.500 83.363 1.00 33.40 1491 PHE A CA 1
ATOM 871 C C . PHE A 1 116 ? 14.465 31.203 84.129 1.00 32.88 1491 PHE A C 1
ATOM 872 O O . PHE A 1 116 ? 15.403 30.451 84.371 1.00 28.75 1491 PHE A O 1
ATOM 880 N N . ASN A 1 117 ? 13.228 30.935 84.516 1.00 33.54 1492 ASN A N 1
ATOM 881 C CA . ASN A 1 117 ? 12.963 29.659 85.158 1.00 33.98 1492 ASN A CA 1
ATOM 882 C C . ASN A 1 117 ? 12.791 28.767 83.917 1.00 30.02 1492 ASN A C 1
ATOM 883 O O . ASN A 1 117 ? 11.716 28.694 83.321 1.00 27.83 1492 ASN A O 1
ATOM 888 N N . LEU A 1 118 ? 13.858 28.111 83.501 1.00 31.55 1493 LEU A N 1
ATOM 889 C CA . LEU A 1 118 ? 13.769 27.277 82.307 1.00 35.21 1493 LEU A CA 1
ATOM 890 C C . LEU A 1 118 ? 12.987 25.987 82.510 1.00 36.46 1493 LEU A C 1
ATOM 891 O O . LEU A 1 118 ? 13.046 25.077 81.683 1.00 39.64 1493 LEU A O 1
ATOM 896 N N . SER A 1 119 ? 12.245 25.909 83.608 1.00 39.31 1494 SER A N 1
ATOM 897 C CA . SER A 1 119 ? 11.450 24.722 83.876 1.00 41.46 1494 SER A CA 1
ATOM 898 C C . SER A 1 119 ? 10.008 25.001 83.459 1.00 42.35 1494 SER A C 1
ATOM 899 O O . SER A 1 119 ? 9.149 24.115 83.523 1.00 38.12 1494 SER A O 1
ATOM 902 N N . LYS A 1 120 ? 9.755 26.243 83.039 1.00 41.87 1495 LYS A N 1
ATOM 903 C CA . LYS A 1 120 ? 8.430 26.663 82.580 1.00 40.15 1495 LYS A CA 1
ATOM 904 C C . LYS A 1 120 ? 8.562 27.552 81.339 1.00 39.99 1495 LYS A C 1
ATOM 905 O O . LYS A 1 120 ? 9.671 27.848 80.889 1.00 38.81 1495 LYS A O 1
ATOM 911 N N . GLU A 1 121 ? 7.422 27.969 80.799 1.00 37.00 1496 GLU A N 1
ATOM 912 C CA . GLU A 1 121 ? 7.394 28.842 79.647 1.00 36.77 1496 GLU A CA 1
ATOM 913 C C . GLU A 1 121 ? 7.147 30.275 80.124 1.00 36.29 1496 GLU A C 1
ATOM 914 O O . GLU A 1 121 ? 6.151 30.547 80.789 1.00 38.20 1496 GLU A O 1
ATOM 920 N N . THR A 1 122 ? 8.060 31.176 79.780 1.00 33.68 1497 THR A N 1
ATOM 921 C CA . THR A 1 122 ? 7.973 32.589 80.153 1.00 32.90 1497 THR A CA 1
ATOM 922 C C . THR A 1 122 ? 7.550 33.395 78.915 1.00 35.14 1497 THR A C 1
ATOM 923 O O . THR A 1 122 ? 8.233 33.379 77.884 1.00 35.97 1497 THR A O 1
ATOM 927 N N . VAL A 1 123 ? 6.409 34.069 79.007 1.00 32.37 1498 VAL A N 1
ATOM 928 C CA . VAL A 1 123 ? 5.888 34.853 77.894 1.00 31.98 1498 VAL A CA 1
ATOM 929 C C . VAL A 1 123 ? 5.724 36.311 78.319 1.00 35.84 1498 VAL A C 1
ATOM 930 O O . VAL A 1 123 ? 4.934 36.604 79.221 1.00 34.17 1498 VAL A O 1
ATOM 934 N N . LYS A 1 124 ? 6.471 37.222 77.692 1.00 34.94 1499 LYS A N 1
ATOM 935 C CA . LYS A 1 124 ? 6.342 38.643 78.020 1.00 38.30 1499 LYS A CA 1
ATOM 936 C C . LYS A 1 124 ? 6.936 39.622 77.010 1.00 36.79 1499 LYS A C 1
ATOM 937 O O . LYS A 1 124 ? 7.695 39.242 76.114 1.00 37.47 1499 LYS A O 1
ATOM 943 N N . TRP A 1 125 ? 6.563 40.891 77.160 1.00 33.20 1500 TRP A N 1
ATOM 944 C CA . TRP A 1 125 ? 7.061 41.944 76.286 1.00 29.39 1500 TRP A CA 1
ATOM 945 C C . TRP A 1 125 ? 8.326 42.525 76.869 1.00 29.61 1500 TRP A C 1
ATOM 946 O O . TRP A 1 125 ? 8.416 42.725 78.080 1.00 33.28 1500 TRP A O 1
ATOM 957 N N . TYR A 1 126 ? 9.302 42.797 76.007 1.00 27.25 1501 TYR A N 1
ATOM 958 C CA . TYR A 1 126 ? 10.578 43.352 76.434 1.00 23.29 1501 TYR A CA 1
ATOM 959 C C . TYR A 1 126 ? 10.819 44.655 75.691 1.00 25.19 1501 TYR A C 1
ATOM 960 O O . TYR A 1 126 ? 10.580 44.747 74.485 1.00 23.82 1501 TYR A O 1
ATOM 969 N N . GLN A 1 127 ? 11.275 45.671 76.411 1.00 27.13 1502 GLN A N 1
ATOM 970 C CA . GLN A 1 127 ? 11.542 46.963 75.797 1.00 27.98 1502 GLN A CA 1
ATOM 971 C C . GLN A 1 127 ? 12.910 46.896 75.118 1.00 26.14 1502 GLN A C 1
ATOM 972 O O . GLN A 1 127 ? 13.871 46.398 75.696 1.00 23.45 1502 GLN A O 1
ATOM 978 N N . LEU A 1 128 ? 12.992 47.382 73.888 1.00 23.01 1503 LEU A N 1
ATOM 979 C CA . LEU A 1 128 ? 14.264 47.366 73.159 1.00 29.09 1503 LEU A CA 1
ATOM 980 C C . LEU A 1 128 ? 15.076 48.615 73.486 1.00 33.54 1503 LEU A C 1
ATOM 981 O O . LEU A 1 128 ? 14.521 49.651 73.873 1.00 34.76 1503 LEU A O 1
ATOM 986 N N . THR A 1 129 ? 16.390 48.529 73.326 1.00 33.35 1504 THR A N 1
ATOM 987 C CA . THR A 1 129 ? 17.244 49.684 73.590 1.00 37.54 1504 THR A CA 1
ATOM 988 C C . THR A 1 129 ? 18.000 49.943 72.294 1.00 37.86 1504 THR A C 1
ATOM 989 O O . THR A 1 129 ? 17.937 49.136 71.371 1.00 33.67 1504 THR A O 1
ATOM 993 N N . ALA A 1 130 ? 18.725 51.049 72.214 1.00 40.59 1505 ALA A N 1
ATOM 994 C CA . ALA A 1 130 ? 19.467 51.337 70.991 1.00 45.29 1505 ALA A CA 1
ATOM 995 C C . ALA A 1 130 ? 20.903 51.732 71.285 1.00 45.55 1505 ALA A C 1
ATOM 996 O O . ALA A 1 130 ? 21.718 50.883 71.657 1.00 50.49 1505 ALA A O 1
ATOM 998 N N . GLY B 1 7 ? 11.366 10.671 45.013 1.00 65.55 -2 GLY B N 1
ATOM 999 C CA . GLY B 1 7 ? 12.692 10.533 45.601 1.00 66.25 -2 GLY B CA 1
ATOM 1000 C C . GLY B 1 7 ? 12.688 9.790 46.931 1.00 65.51 -2 GLY B C 1
ATOM 1001 O O . GLY B 1 7 ? 11.726 9.888 47.691 1.00 69.72 -2 GLY B O 1
ATOM 1002 N N . SER B 1 8 ? 13.759 9.051 47.219 1.00 62.70 -1 SER B N 1
ATOM 1003 C CA . SER B 1 8 ? 13.861 8.282 48.462 1.00 55.39 -1 SER B CA 1
ATOM 1004 C C . SER B 1 8 ? 14.331 9.142 49.634 1.00 50.81 -1 SER B C 1
ATOM 1005 O O . SER B 1 8 ? 14.432 10.362 49.518 1.00 52.59 -1 SER B O 1
ATOM 1008 N N . GLY B 1 9 ? 14.625 8.492 50.759 1.00 45.06 1384 GLY B N 1
ATOM 1009 C CA . GLY B 1 9 ? 15.064 9.191 51.953 1.00 36.01 1384 GLY B CA 1
ATOM 1010 C C . GLY B 1 9 ? 13.973 9.187 53.016 1.00 33.93 1384 GLY B C 1
ATOM 1011 O O . GLY B 1 9 ? 12.852 8.740 52.757 1.00 29.56 1384 GLY B O 1
ATOM 1012 N N . ALA B 1 10 ? 14.287 9.687 54.212 1.00 33.02 1385 ALA B N 1
ATOM 1013 C CA . ALA B 1 10 ? 13.311 9.724 55.301 1.00 31.95 1385 ALA B CA 1
ATOM 1014 C C . ALA B 1 10 ? 13.462 10.974 56.172 1.00 30.19 1385 ALA B C 1
ATOM 1015 O O . ALA B 1 10 ? 14.566 11.479 56.380 1.00 29.44 1385 ALA B O 1
ATOM 1017 N N . VAL B 1 11 ? 12.347 11.468 56.695 1.00 29.02 1386 VAL B N 1
ATOM 1018 C CA . VAL B 1 11 ? 12.402 12.672 57.517 1.00 29.07 1386 VAL B CA 1
ATOM 1019 C C . VAL B 1 11 ? 11.855 12.438 58.924 1.00 31.16 1386 VAL B C 1
ATOM 1020 O O . VAL B 1 11 ? 10.780 11.848 59.094 1.00 30.36 1386 VAL B O 1
ATOM 1024 N N . LYS B 1 12 ? 12.601 12.887 59.933 1.00 29.84 1387 LYS B N 1
ATOM 1025 C CA . LYS B 1 12 ? 12.159 12.743 61.323 1.00 27.95 1387 LYS B CA 1
ATOM 1026 C C . LYS B 1 12 ? 11.474 14.028 61.777 1.00 26.81 1387 LYS B C 1
ATOM 1027 O O . LYS B 1 12 ? 12.107 15.072 61.879 1.00 27.22 1387 LYS B O 1
ATOM 1033 N N . LEU B 1 13 ? 10.183 13.945 62.053 1.00 28.79 1388 LEU B N 1
ATOM 1034 C CA . LEU B 1 13 ? 9.422 15.117 62.465 1.00 29.14 1388 LEU B CA 1
ATOM 1035 C C . LEU B 1 13 ? 8.927 15.028 63.882 1.00 30.32 1388 LEU B C 1
ATOM 1036 O O . LEU B 1 13 ? 8.920 13.975 64.489 1.00 29.64 1388 LEU B O 1
ATOM 1041 N N . SER B 1 14 ? 8.489 16.168 64.386 1.00 30.02 1389 SER B N 1
ATOM 1042 C CA . SER B 1 14 ? 7.935 16.268 65.710 1.00 29.26 1389 SER B CA 1
ATOM 1043 C C . SER B 1 14 ? 6.711 17.126 65.485 1.00 31.13 1389 SER B C 1
ATOM 1044 O O . SER B 1 14 ? 6.822 18.244 64.985 1.00 35.73 1389 SER B O 1
ATOM 1047 N N . VAL B 1 15 ? 5.540 16.593 65.808 1.00 32.64 1390 VAL B N 1
ATOM 1048 C CA . VAL B 1 15 ? 4.290 17.327 65.632 1.00 30.50 1390 VAL B CA 1
ATOM 1049 C C . VAL B 1 15 ? 3.522 17.497 66.934 1.00 31.39 1390 VAL B C 1
ATOM 1050 O O . VAL B 1 15 ? 3.082 16.520 67.535 1.00 30.54 1390 VAL B O 1
ATOM 1054 N N . SER B 1 16 ? 3.344 18.744 67.359 1.00 33.47 1391 SER B N 1
ATOM 1055 C CA . SER B 1 16 ? 2.613 19.029 68.585 1.00 30.36 1391 SER B CA 1
ATOM 1056 C C . SER B 1 16 ? 1.744 20.248 68.359 1.00 32.04 1391 SER B C 1
ATOM 1057 O O . SER B 1 16 ? 1.906 20.959 67.371 1.00 29.57 1391 SER B O 1
ATOM 1060 N N . TYR B 1 17 ? 0.829 20.485 69.290 1.00 31.35 1392 TYR B N 1
ATOM 1061 C CA . TYR B 1 17 ? -0.096 21.606 69.214 1.00 33.12 1392 TYR B CA 1
ATOM 1062 C C . TYR B 1 17 ? -0.252 22.161 70.626 1.00 35.85 1392 TYR B C 1
ATOM 1063 O O . TYR B 1 17 ? -0.403 21.406 71.588 1.00 34.91 1392 TYR B O 1
ATOM 1072 N N . ARG B 1 18 ? -0.212 23.481 70.749 1.00 37.05 1393 ARG B N 1
ATOM 1073 C CA . ARG B 1 18 ? -0.328 24.124 72.045 1.00 39.11 1393 ARG B CA 1
ATOM 1074 C C . ARG B 1 18 ? -0.834 25.560 71.844 1.00 41.42 1393 ARG B C 1
ATOM 1075 O O . ARG B 1 18 ? -0.515 26.207 70.841 1.00 35.44 1393 ARG B O 1
ATOM 1083 N N . ASN B 1 19 ? -1.632 26.038 72.796 1.00 42.07 1394 ASN B N 1
ATOM 1084 C CA . ASN B 1 19 ? -2.183 27.393 72.766 1.00 43.39 1394 ASN B CA 1
ATOM 1085 C C . ASN B 1 19 ? -2.608 27.813 71.366 1.00 39.95 1394 ASN B C 1
ATOM 1086 O O . ASN B 1 19 ? -2.266 28.908 70.912 1.00 42.25 1394 ASN B O 1
ATOM 1091 N N . GLY B 1 20 ? -3.331 26.937 70.680 1.00 37.08 1395 GLY B N 1
ATOM 1092 C CA . GLY B 1 20 ? -3.798 27.245 69.339 1.00 35.65 1395 GLY B CA 1
ATOM 1093 C C . GLY B 1 20 ? -2.722 27.312 68.263 1.00 34.94 1395 GLY B C 1
ATOM 1094 O O . GLY B 1 20 ? -2.977 27.827 67.178 1.00 32.94 1395 GLY B O 1
ATOM 1095 N N . THR B 1 21 ? -1.534 26.777 68.538 1.00 33.81 1396 THR B N 1
ATOM 1096 C CA . THR B 1 21 ? -0.449 26.808 67.562 1.00 32.05 1396 THR B CA 1
ATOM 1097 C C . THR B 1 21 ? 0.101 25.423 67.231 1.00 30.37 1396 THR B C 1
ATOM 1098 O O . THR B 1 21 ? 0.446 24.648 68.116 1.00 34.01 1396 THR B O 1
ATOM 1102 N N . LEU B 1 22 ? 0.166 25.114 65.944 1.00 27.45 1397 LEU B N 1
ATOM 1103 C CA . LEU B 1 22 ? 0.688 23.843 65.492 1.00 28.16 1397 LEU B CA 1
ATOM 1104 C C . LEU B 1 22 ? 2.185 24.008 65.290 1.00 27.71 1397 LEU B C 1
ATOM 1105 O O . LEU B 1 22 ? 2.610 24.901 64.547 1.00 30.27 1397 LEU B O 1
ATOM 1110 N N . PHE B 1 23 ? 2.980 23.169 65.953 1.00 24.96 1398 PHE B N 1
ATOM 1111 C CA . PHE B 1 23 ? 4.442 23.213 65.806 1.00 26.21 1398 PHE B CA 1
ATOM 1112 C C . PHE B 1 23 ? 4.916 21.968 65.046 1.00 28.31 1398 PHE B C 1
ATOM 1113 O O . PHE B 1 23 ? 4.613 20.832 65.444 1.00 28.67 1398 PHE B O 1
ATOM 1121 N N . ILE B 1 24 ? 5.659 22.185 63.963 1.00 26.94 1399 ILE B N 1
ATOM 1122 C CA . ILE B 1 24 ? 6.193 21.100 63.148 1.00 22.70 1399 ILE B CA 1
ATOM 1123 C C . ILE B 1 24 ? 7.704 21.216 63.236 1.00 22.18 1399 ILE B C 1
ATOM 1124 O O . ILE B 1 24 ? 8.299 22.071 62.602 1.00 23.19 1399 ILE B O 1
ATOM 1129 N N . MET B 1 25 ? 8.342 20.378 64.036 1.00 24.57 1400 MET B N 1
ATOM 1130 C CA . MET B 1 25 ? 9.788 20.480 64.141 1.00 25.74 1400 MET B CA 1
ATOM 1131 C C . MET B 1 25 ? 10.499 19.534 63.192 1.00 25.95 1400 MET B C 1
ATOM 1132 O O . MET B 1 25 ? 10.371 18.311 63.309 1.00 25.13 1400 MET B O 1
ATOM 1137 N N . VAL B 1 26 ? 11.246 20.102 62.252 1.00 24.52 1401 VAL B N 1
ATOM 1138 C CA . VAL B 1 26 ? 11.994 19.297 61.301 1.00 26.29 1401 VAL B CA 1
ATOM 1139 C C . VAL B 1 26 ? 13.370 19.027 61.913 1.00 28.08 1401 VAL B C 1
ATOM 1140 O O . VAL B 1 26 ? 14.223 19.934 62.020 1.00 22.71 1401 VAL B O 1
ATOM 1144 N N . MET B 1 27 ? 13.583 17.769 62.295 1.00 23.41 1402 MET B N 1
ATOM 1145 C CA . MET B 1 27 ? 14.819 17.369 62.959 1.00 26.25 1402 MET B CA 1
ATOM 1146 C C . MET B 1 27 ? 15.978 17.079 62.026 1.00 25.92 1402 MET B C 1
ATOM 1147 O O . MET B 1 27 ? 16.890 17.898 61.890 1.00 24.22 1402 MET B O 1
ATOM 1152 N N . HIS B 1 28 ? 15.981 15.906 61.416 1.00 26.78 1403 HIS B N 1
ATOM 1153 C CA . HIS B 1 28 ? 17.015 15.616 60.451 1.00 30.81 1403 HIS B CA 1
ATOM 1154 C C . HIS B 1 28 ? 16.459 14.734 59.355 1.00 28.88 1403 HIS B C 1
ATOM 1155 O O . HIS B 1 28 ? 15.320 14.269 59.436 1.00 27.82 1403 HIS B O 1
ATOM 1162 N N . ILE B 1 29 ? 17.242 14.554 58.302 1.00 29.09 1404 ILE B N 1
ATOM 1163 C CA . ILE B 1 29 ? 16.807 13.755 57.175 1.00 28.80 1404 ILE B CA 1
ATOM 1164 C C . ILE B 1 29 ? 17.946 12.851 56.774 1.00 30.23 1404 ILE B C 1
ATOM 1165 O O . ILE B 1 29 ? 19.115 13.234 56.872 1.00 29.83 1404 ILE B O 1
ATOM 1170 N N . LYS B 1 30 ? 17.609 11.660 56.296 1.00 30.43 1405 LYS B N 1
ATOM 1171 C CA . LYS B 1 30 ? 18.651 10.753 55.865 1.00 34.48 1405 LYS B CA 1
ATOM 1172 C C . LYS B 1 30 ? 18.377 10.080 54.539 1.00 34.70 1405 LYS B C 1
ATOM 1173 O O . LYS B 1 30 ? 17.225 9.915 54.116 1.00 33.66 1405 LYS B O 1
ATOM 1179 N N . ASP B 1 31 ? 19.471 9.726 53.876 1.00 36.39 1406 ASP B N 1
ATOM 1180 C CA . ASP B 1 31 ? 19.431 9.001 52.618 1.00 37.73 1406 ASP B CA 1
ATOM 1181 C C . ASP B 1 31 ? 18.746 9.696 51.453 1.00 38.04 1406 ASP B C 1
ATOM 1182 O O . ASP B 1 31 ? 17.990 9.061 50.718 1.00 40.01 1406 ASP B O 1
ATOM 1187 N N . LEU B 1 32 ? 19.003 10.992 51.285 1.00 36.79 1407 LEU B N 1
ATOM 1188 C CA . LEU B 1 32 ? 18.432 11.736 50.166 1.00 35.11 1407 LEU B CA 1
ATOM 1189 C C . LEU B 1 32 ? 19.292 11.339 48.978 1.00 39.02 1407 LEU B C 1
ATOM 1190 O O . LEU B 1 32 ? 20.468 11.010 49.141 1.00 39.97 1407 LEU B O 1
ATOM 1195 N N . VAL B 1 33 ? 18.731 11.369 47.782 1.00 39.97 1408 VAL B N 1
ATOM 1196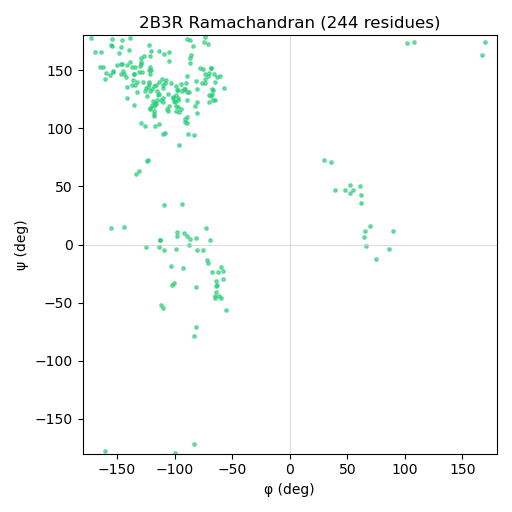 C CA . VAL B 1 33 ? 19.534 11.013 46.635 1.00 44.56 1408 VAL B CA 1
ATOM 1197 C C . VAL B 1 33 ? 19.231 11.881 45.420 1.00 45.93 1408 VAL B C 1
ATOM 1198 O O . VAL B 1 33 ? 18.145 12.449 45.297 1.00 45.47 1408 VAL B O 1
ATOM 1202 N N . THR B 1 34 ? 20.208 12.001 44.532 1.00 46.64 1409 THR B N 1
ATOM 1203 C CA . THR B 1 34 ? 20.030 12.777 43.321 1.00 49.53 1409 THR B CA 1
ATOM 1204 C C . THR B 1 34 ? 20.254 11.866 42.120 1.00 52.07 1409 THR B C 1
ATOM 1205 O O . THR B 1 34 ? 20.781 10.765 42.261 1.00 52.62 1409 THR B O 1
ATOM 1209 N N . GLU B 1 35 ? 19.863 12.339 40.941 1.00 55.89 1410 GLU B N 1
ATOM 1210 C CA . GLU B 1 35 ? 20.005 11.565 39.716 1.00 58.49 1410 GLU B CA 1
ATOM 1211 C C . GLU B 1 35 ? 21.390 11.605 39.095 1.00 57.97 1410 GLU B C 1
ATOM 1212 O O . GLU B 1 35 ? 21.847 10.604 38.547 1.00 58.50 1410 GLU B O 1
ATOM 1218 N N . ASP B 1 36 ? 22.055 12.751 39.161 1.00 56.01 1411 ASP B N 1
ATOM 1219 C CA . ASP B 1 36 ? 23.386 12.851 38.591 1.00 53.91 1411 ASP B CA 1
ATOM 1220 C C . ASP B 1 36 ? 24.435 12.463 39.620 1.00 52.31 1411 ASP B C 1
ATOM 1221 O O . ASP B 1 36 ? 25.628 12.625 39.383 1.00 55.86 1411 ASP B O 1
ATOM 1226 N N . GLY B 1 37 ? 23.987 11.960 40.767 1.00 50.31 1412 GLY B N 1
ATOM 1227 C CA . GLY B 1 37 ? 24.915 11.544 41.806 1.00 50.92 1412 GLY B CA 1
ATOM 1228 C C . GLY B 1 37 ? 25.588 12.647 42.616 1.00 51.49 1412 GLY B C 1
ATOM 1229 O O . GLY B 1 37 ? 26.194 12.367 43.659 1.00 50.14 1412 GLY B O 1
ATOM 1230 N N . ALA B 1 38 ? 25.486 13.892 42.152 1.00 48.98 1413 ALA B N 1
ATOM 1231 C CA . ALA B 1 38 ? 26.086 15.025 42.852 1.00 49.08 1413 ALA B CA 1
ATOM 1232 C C . ALA B 1 38 ? 25.357 15.337 44.165 1.00 47.34 1413 ALA B C 1
ATOM 1233 O O . ALA B 1 38 ? 24.145 15.145 44.272 1.00 44.86 1413 ALA B O 1
ATOM 1235 N N . ASP B 1 39 ? 26.099 15.818 45.162 1.00 45.10 1414 ASP B N 1
ATOM 1236 C CA . ASP B 1 39 ? 25.513 16.149 46.462 1.00 44.94 1414 ASP B CA 1
ATOM 1237 C C . ASP B 1 39 ? 24.566 17.356 46.373 1.00 37.58 1414 ASP B C 1
ATOM 1238 O O . ASP B 1 39 ? 24.907 18.395 45.814 1.00 37.58 1414 ASP B O 1
ATOM 1243 N N . PRO B 1 40 ? 23.350 17.212 46.911 1.00 32.74 1415 PRO B N 1
ATOM 1244 C CA . PRO B 1 40 ? 22.324 18.263 46.912 1.00 31.99 1415 PRO B CA 1
ATOM 1245 C C . PRO B 1 40 ? 22.492 19.263 48.069 1.00 30.56 1415 PRO B C 1
ATOM 1246 O O . PRO B 1 40 ? 23.315 19.053 48.964 1.00 30.42 1415 PRO B O 1
ATOM 1250 N N . ASN B 1 41 ? 21.718 20.348 48.027 1.00 30.67 1416 ASN B N 1
ATOM 1251 C CA . ASN B 1 41 ? 21.740 21.400 49.057 1.00 26.75 1416 ASN B CA 1
ATOM 1252 C C . ASN B 1 41 ? 20.301 21.458 49.531 1.00 24.53 1416 ASN B C 1
ATOM 1253 O O . ASN B 1 41 ? 19.583 22.411 49.250 1.00 26.36 1416 ASN B O 1
ATOM 1258 N N . PRO B 1 42 ? 19.870 20.444 50.290 1.00 26.58 1417 PRO B N 1
ATOM 1259 C CA . PRO B 1 42 ? 18.490 20.388 50.779 1.00 23.28 1417 PRO B CA 1
ATOM 1260 C C . PRO B 1 42 ? 17.937 21.394 51.772 1.00 24.58 1417 PRO B C 1
ATOM 1261 O O . PRO B 1 42 ? 18.629 21.909 52.653 1.00 24.27 1417 PRO B O 1
ATOM 1265 N N . TYR B 1 43 ? 16.653 21.665 51.589 1.00 24.61 1418 TYR B N 1
ATOM 1266 C CA . TYR B 1 43 ? 15.903 22.508 52.493 1.00 24.31 1418 TYR B CA 1
ATOM 1267 C C . TYR B 1 43 ? 14.507 21.908 52.465 1.00 21.79 1418 TYR B C 1
ATOM 1268 O O . TYR B 1 43 ? 14.138 21.218 51.506 1.00 21.84 1418 TYR B O 1
ATOM 1277 N N . VAL B 1 44 ? 13.761 22.127 53.539 1.00 20.84 1419 VAL B N 1
ATOM 1278 C CA . VAL B 1 44 ? 12.418 21.595 53.665 1.00 20.43 1419 VAL B CA 1
ATOM 1279 C C . VAL B 1 44 ? 11.404 22.706 53.520 1.00 22.97 1419 VAL B C 1
ATOM 1280 O O . VAL B 1 44 ? 11.610 23.822 54.001 1.00 24.06 1419 VAL B O 1
ATOM 1284 N N . LYS B 1 45 ? 10.304 22.390 52.853 1.00 22.46 1420 LYS B N 1
ATOM 1285 C CA . LYS B 1 45 ? 9.257 23.356 52.626 1.00 24.17 1420 LYS B CA 1
ATOM 1286 C C . LYS B 1 45 ? 7.943 22.665 52.930 1.00 24.72 1420 LYS B C 1
ATOM 1287 O O . LYS B 1 45 ? 7.739 21.503 52.562 1.00 23.78 1420 LYS B O 1
ATOM 1293 N N . THR B 1 46 ? 7.062 23.373 53.628 1.00 23.53 1421 THR B N 1
ATOM 1294 C CA . THR B 1 46 ? 5.759 22.831 53.954 1.00 24.08 1421 THR B CA 1
ATOM 1295 C C . THR B 1 46 ? 4.630 23.771 53.577 1.00 24.25 1421 THR B C 1
ATOM 1296 O O . THR B 1 46 ? 4.830 24.980 53.400 1.00 24.05 1421 THR B O 1
ATOM 1300 N N . TYR B 1 47 ? 3.446 23.183 53.467 1.00 23.43 1422 TYR B N 1
ATOM 1301 C CA . TYR B 1 47 ? 2.204 23.879 53.163 1.00 25.33 1422 TYR B CA 1
ATOM 1302 C C . TYR B 1 47 ? 1.117 23.163 53.954 1.00 26.99 1422 TYR B C 1
ATOM 1303 O O . TYR B 1 47 ? 1.216 21.957 54.201 1.00 27.84 1422 TYR B O 1
ATOM 1312 N N . LEU B 1 48 ? 0.093 23.907 54.360 1.00 29.23 1423 LEU B N 1
ATOM 1313 C CA . LEU B 1 48 ? -1.035 23.358 55.100 1.00 31.23 1423 LEU B CA 1
ATOM 1314 C C . LEU B 1 48 ? -2.193 23.377 54.102 1.00 36.28 1423 LEU B C 1
ATOM 1315 O O . LEU B 1 48 ? -2.845 24.400 53.938 1.00 38.12 1423 LEU B O 1
ATOM 1320 N N . LEU B 1 49 ? -2.434 22.248 53.435 1.00 37.14 1424 LEU B N 1
ATOM 1321 C CA . LEU B 1 49 ? -3.465 22.154 52.394 1.00 40.11 1424 LEU B CA 1
ATOM 1322 C C . LEU B 1 49 ? -4.869 21.707 52.818 1.00 40.23 1424 LEU B C 1
ATOM 1323 O O . LEU B 1 49 ? -5.021 20.727 53.544 1.00 43.87 1424 LEU B O 1
ATOM 1328 N N . PRO B 1 50 ? -5.917 22.414 52.346 1.00 42.44 1425 PRO B N 1
ATOM 1329 C CA . PRO B 1 50 ? -5.858 23.590 51.463 1.00 40.97 1425 PRO B CA 1
ATOM 1330 C C . PRO B 1 50 ? -5.379 24.853 52.171 1.00 40.47 1425 PRO B C 1
ATOM 1331 O O . PRO B 1 50 ? -5.656 25.051 53.357 1.00 43.73 1425 PRO B O 1
ATOM 1335 N N . ASP B 1 51 ? -4.660 25.702 51.440 1.00 38.69 1426 ASP B N 1
ATOM 1336 C CA . ASP B 1 51 ? -4.141 26.952 51.986 1.00 38.57 1426 ASP B CA 1
ATOM 1337 C C . ASP B 1 51 ? -5.143 28.040 51.594 1.00 40.40 1426 ASP B C 1
ATOM 1338 O O . ASP B 1 51 ? -4.991 28.714 50.578 1.00 41.98 1426 ASP B O 1
ATOM 1343 N N . THR B 1 52 ? -6.174 28.205 52.406 1.00 42.30 1427 THR B N 1
ATOM 1344 C CA . THR B 1 52 ? -7.212 29.177 52.109 1.00 42.95 1427 THR B CA 1
ATOM 1345 C C . THR B 1 52 ? -6.673 30.606 52.042 1.00 43.15 1427 THR B C 1
ATOM 1346 O O . THR B 1 52 ? -7.010 31.371 51.135 1.00 37.96 1427 THR B O 1
ATOM 1350 N N . HIS B 1 53 ? -5.829 30.960 53.001 1.00 43.72 1428 HIS B N 1
ATOM 1351 C CA . HIS B 1 53 ? -5.266 32.297 53.047 1.00 44.26 1428 HIS B CA 1
ATOM 1352 C C . HIS B 1 53 ? -4.080 32.470 52.096 1.00 44.79 1428 HIS B C 1
ATOM 1353 O O . HIS B 1 53 ? -3.556 33.573 51.963 1.00 44.92 1428 HIS B O 1
ATOM 1360 N N . LYS B 1 54 ? -3.648 31.394 51.438 1.00 43.80 1429 LYS B N 1
ATOM 1361 C CA . LYS B 1 54 ? -2.487 31.485 50.550 1.00 43.48 1429 LYS B CA 1
ATOM 1362 C C . LYS B 1 54 ? -1.333 32.052 51.388 1.00 42.24 1429 LYS B C 1
ATOM 1363 O O . LYS B 1 54 ? -0.638 32.979 50.969 1.00 39.76 1429 LYS B O 1
ATOM 1369 N N . THR B 1 55 ? -1.140 31.497 52.582 1.00 39.60 1430 THR B N 1
ATOM 1370 C CA . THR B 1 55 ? -0.091 31.989 53.457 1.00 37.12 1430 THR B CA 1
ATOM 1371 C C . THR B 1 55 ? 0.625 30.930 54.288 1.00 32.43 1430 THR B C 1
ATOM 1372 O O . THR B 1 55 ? 1.330 31.269 55.244 1.00 31.02 1430 THR B O 1
ATOM 1376 N N . SER B 1 56 ? 0.464 29.659 53.935 1.00 31.80 1431 SER B N 1
ATOM 1377 C CA . SER B 1 56 ? 1.072 28.588 54.740 1.00 31.21 1431 SER B CA 1
ATOM 1378 C C . SER B 1 56 ? 2.474 28.127 54.329 1.00 29.53 1431 SER B C 1
ATOM 1379 O O . SER B 1 56 ? 2.960 27.120 54.821 1.00 29.69 1431 SER B O 1
ATOM 1382 N N . LYS B 1 57 ? 3.126 28.838 53.421 1.00 26.65 1432 LYS B N 1
ATOM 1383 C CA . LYS B 1 57 ? 4.466 28.429 53.023 1.00 25.94 1432 LYS B CA 1
ATOM 1384 C C . LYS B 1 57 ? 5.441 28.636 54.192 1.00 26.36 1432 LYS B C 1
ATOM 1385 O O . LYS B 1 57 ? 5.482 29.706 54.791 1.00 22.61 1432 LYS B O 1
ATOM 1391 N N . ARG B 1 58 ? 6.184 27.585 54.530 1.00 23.63 1433 ARG B N 1
ATOM 1392 C CA . ARG B 1 58 ? 7.193 27.624 55.577 1.00 24.56 1433 ARG B CA 1
ATOM 1393 C C . ARG B 1 58 ? 8.415 26.910 55.013 1.00 26.00 1433 ARG B C 1
ATOM 1394 O O . ARG B 1 58 ? 8.274 25.977 54.219 1.00 20.79 1433 ARG B O 1
ATOM 1402 N N . LYS B 1 59 ? 9.607 27.347 55.403 1.00 23.70 1434 LYS B N 1
ATOM 1403 C CA . LYS B 1 59 ? 10.798 26.675 54.934 1.00 25.86 1434 LYS B CA 1
ATOM 1404 C C . LYS B 1 59 ? 11.964 26.825 55.888 1.00 28.36 1434 LYS B C 1
ATOM 1405 O O . LYS B 1 59 ? 12.097 27.832 56.612 1.00 24.90 1434 LYS B O 1
ATOM 1411 N N . THR B 1 60 ? 12.804 25.796 55.902 1.00 25.59 1435 THR B N 1
ATOM 1412 C CA . THR B 1 60 ? 13.986 25.772 56.753 1.00 21.43 1435 THR B CA 1
ATOM 1413 C C . THR B 1 60 ? 15.112 26.454 55.990 1.00 23.86 1435 THR B C 1
ATOM 1414 O O . THR B 1 60 ? 14.957 26.826 54.825 1.00 22.16 1435 THR B O 1
ATOM 1418 N N . LYS B 1 61 ? 16.252 26.591 56.654 1.00 24.80 1436 LYS B N 1
ATOM 1419 C CA . LYS B 1 61 ? 17.446 27.135 56.027 1.00 26.90 1436 LYS B CA 1
ATOM 1420 C C . LYS B 1 61 ? 17.890 26.052 55.062 1.00 26.51 1436 LYS B C 1
ATOM 1421 O O . LYS B 1 61 ? 17.353 24.944 55.053 1.00 19.35 1436 LYS B O 1
ATOM 1427 N N . ILE B 1 62 ? 18.886 26.372 54.254 1.00 26.58 1437 ILE B N 1
ATOM 1428 C CA . ILE B 1 62 ? 19.410 25.415 53.306 1.00 26.13 1437 ILE B CA 1
ATOM 1429 C C . ILE B 1 62 ? 20.599 24.683 53.940 1.00 26.18 1437 ILE B C 1
ATOM 1430 O O . ILE B 1 62 ? 21.460 25.310 54.541 1.00 26.51 1437 ILE B O 1
ATOM 1435 N N . SER B 1 63 ? 20.631 23.363 53.844 1.00 27.69 1438 SER B N 1
ATOM 1436 C CA . SER B 1 63 ? 21.776 22.620 54.382 1.00 31.97 1438 SER B CA 1
ATOM 1437 C C . SER B 1 63 ? 22.621 22.300 53.143 1.00 30.82 1438 SER B C 1
ATOM 1438 O O . SER B 1 63 ? 22.118 21.765 52.164 1.00 33.60 1438 SER B O 1
ATOM 1441 N N . ARG B 1 64 ? 23.896 22.658 53.192 1.00 31.39 1439 ARG B N 1
ATOM 1442 C CA . ARG B 1 64 ? 24.817 22.497 52.068 1.00 33.67 1439 ARG B CA 1
ATOM 1443 C C . ARG B 1 64 ? 25.464 21.134 51.807 1.00 35.02 1439 ARG B C 1
ATOM 1444 O O . ARG B 1 64 ? 25.869 20.447 52.734 1.00 35.00 1439 ARG B O 1
ATOM 1452 N N . LYS B 1 65 ? 25.570 20.782 50.524 1.00 35.54 1440 LYS B N 1
ATOM 1453 C CA . LYS B 1 65 ? 26.200 19.545 50.054 1.00 36.17 1440 LYS B CA 1
ATOM 1454 C C . LYS B 1 65 ? 26.119 18.361 51.009 1.00 34.36 1440 LYS B C 1
ATOM 1455 O O . LYS B 1 65 ? 27.124 17.963 51.600 1.00 32.27 1440 LYS B O 1
ATOM 1461 N N . THR B 1 66 ? 24.931 17.787 51.140 1.00 32.37 1441 THR B N 1
ATOM 1462 C CA . THR B 1 66 ? 24.740 16.662 52.036 1.00 30.83 1441 THR B CA 1
ATOM 1463 C C . THR B 1 66 ? 23.427 15.984 51.720 1.00 31.07 1441 THR B C 1
ATOM 1464 O O . THR B 1 66 ? 22.505 16.622 51.197 1.00 33.34 1441 THR B O 1
ATOM 1468 N N . ARG B 1 67 ? 23.357 14.688 52.025 1.00 28.08 1442 ARG B N 1
ATOM 1469 C CA . ARG B 1 67 ? 22.163 13.885 51.803 1.00 30.23 1442 ARG B CA 1
ATOM 1470 C C . ARG B 1 67 ? 21.594 13.466 53.155 1.00 25.99 1442 ARG B C 1
ATOM 1471 O O . ARG B 1 67 ? 20.573 12.777 53.234 1.00 25.03 1442 ARG B O 1
ATOM 1479 N N . ASN B 1 68 ? 22.287 13.859 54.214 1.00 27.12 1443 ASN B N 1
ATOM 1480 C CA . ASN B 1 68 ? 21.864 13.547 55.573 1.00 29.71 1443 ASN B CA 1
ATOM 1481 C C . ASN B 1 68 ? 21.944 14.788 56.437 1.00 28.64 1443 ASN B C 1
ATOM 1482 O O . ASN B 1 68 ? 22.665 14.833 57.436 1.00 26.77 1443 ASN B O 1
ATOM 1487 N N . PRO B 1 69 ? 21.189 15.823 56.059 1.00 29.17 1444 PRO B N 1
ATOM 1488 C CA . PRO B 1 69 ? 21.195 17.068 56.816 1.00 28.06 1444 PRO B CA 1
ATOM 1489 C C . PRO B 1 69 ? 20.429 17.021 58.132 1.00 26.54 1444 PRO B C 1
ATOM 1490 O O . PRO B 1 69 ? 19.463 16.262 58.298 1.00 27.10 1444 PRO B O 1
ATOM 1494 N N . THR B 1 70 ? 20.889 17.847 59.062 1.00 26.41 1445 THR B N 1
ATOM 1495 C CA . THR B 1 70 ? 20.264 18.031 60.359 1.00 29.33 1445 THR B CA 1
ATOM 1496 C C . THR B 1 70 ? 19.763 19.473 60.293 1.00 28.11 1445 THR B C 1
ATOM 1497 O O . THR B 1 70 ? 20.523 20.374 59.928 1.00 26.21 1445 THR 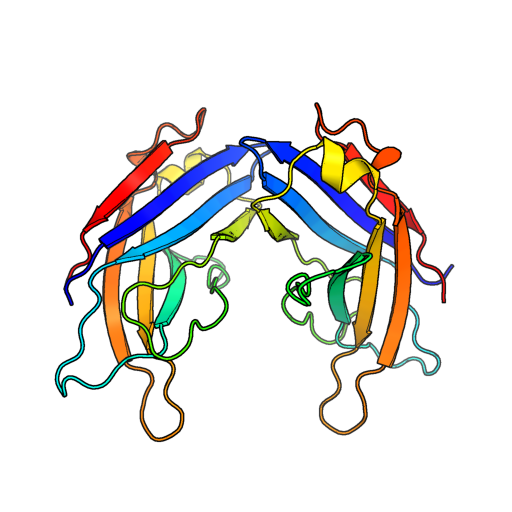B O 1
ATOM 1501 N N . PHE B 1 71 ? 18.491 19.683 60.629 1.00 27.62 1446 PHE B N 1
ATOM 1502 C CA . PHE B 1 71 ? 17.889 21.020 60.595 1.00 24.58 1446 PHE B CA 1
ATOM 1503 C C . PHE B 1 71 ? 17.581 21.579 61.979 1.00 25.19 1446 PHE B C 1
ATOM 1504 O O . PHE B 1 71 ? 18.007 22.693 62.323 1.00 23.14 1446 PHE B O 1
ATOM 1512 N N . ASN B 1 72 ? 16.824 20.804 62.757 1.00 22.55 1447 ASN B N 1
ATOM 1513 C CA . ASN B 1 72 ? 16.425 21.209 64.093 1.00 24.07 1447 ASN B CA 1
ATOM 1514 C C . ASN B 1 72 ? 15.790 22.579 63.996 1.00 23.56 1447 ASN B C 1
ATOM 1515 O O . ASN B 1 72 ? 16.162 23.509 64.716 1.00 24.04 1447 ASN B O 1
ATOM 1520 N N . GLU B 1 73 ? 14.825 22.699 63.088 1.00 23.01 1448 GLU B N 1
ATOM 1521 C CA . GLU B 1 73 ? 14.134 23.963 62.891 1.00 26.97 1448 GLU B CA 1
ATOM 1522 C C . GLU B 1 73 ? 12.663 23.758 63.113 1.00 27.21 1448 GLU B C 1
ATOM 1523 O O . GLU B 1 73 ? 12.094 22.760 62.679 1.00 28.14 1448 GLU B O 1
ATOM 1529 N N . MET B 1 74 ? 12.045 24.707 63.798 1.00 25.74 1449 MET B N 1
ATOM 1530 C CA . MET B 1 74 ? 10.638 24.604 64.090 1.00 26.10 1449 MET B CA 1
ATOM 1531 C C . MET B 1 74 ? 9.833 25.467 63.132 1.00 28.68 1449 MET B C 1
ATOM 1532 O O . MET B 1 74 ? 10.090 26.670 63.021 1.00 29.01 1449 MET B O 1
ATOM 1537 N N . LEU B 1 75 ? 8.886 24.845 62.424 1.00 25.25 1450 LEU B N 1
ATOM 1538 C CA . LEU B 1 75 ? 7.998 25.563 61.514 1.00 26.11 1450 LEU B CA 1
ATOM 1539 C C . LEU B 1 75 ? 6.716 25.785 62.338 1.00 25.10 1450 LEU B C 1
ATOM 1540 O O . LEU B 1 75 ? 6.205 24.852 62.972 1.00 26.41 1450 LEU B O 1
ATOM 1545 N N . VAL B 1 76 ? 6.201 27.007 62.317 1.00 23.39 1451 VAL B N 1
ATOM 1546 C CA . VAL B 1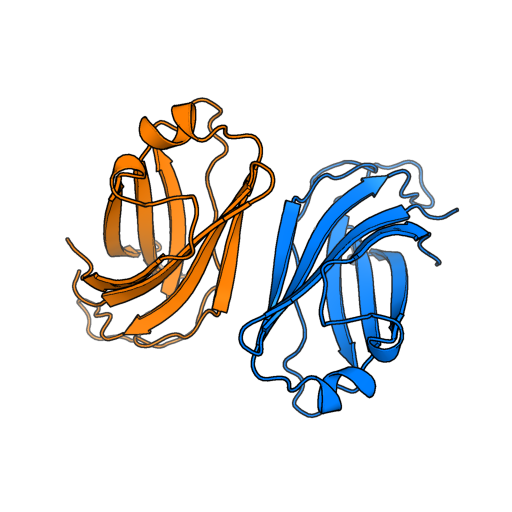 76 ? 5.027 27.374 63.120 1.00 22.54 1451 VAL B CA 1
ATOM 1547 C C . VAL B 1 76 ? 3.797 27.770 62.302 1.00 25.36 1451 VAL B C 1
ATOM 1548 O O . VAL B 1 76 ? 3.903 28.491 61.315 1.00 25.64 1451 VAL B O 1
ATOM 1552 N N . TYR B 1 77 ? 2.630 27.283 62.717 1.00 28.08 1452 TYR B N 1
ATOM 1553 C CA . TYR B 1 77 ? 1.368 27.632 62.072 1.00 27.71 1452 TYR B CA 1
ATOM 1554 C C . TYR B 1 77 ? 0.420 28.084 63.170 1.00 30.37 1452 TYR B C 1
ATOM 1555 O O . TYR B 1 77 ? -0.111 27.266 63.926 1.00 28.76 1452 TYR B O 1
ATOM 1564 N N . SER B 1 78 ? 0.203 29.389 63.277 1.00 29.35 1453 SER B N 1
ATOM 1565 C CA . SER B 1 78 ? -0.678 29.867 64.330 1.00 33.83 1453 SER B CA 1
ATOM 1566 C C . SER B 1 78 ? -2.025 30.286 63.810 1.00 32.97 1453 SER B C 1
ATOM 1567 O O . SER B 1 78 ? -2.208 30.429 62.614 1.00 34.63 1453 SER B O 1
ATOM 1570 N N . GLY B 1 79 ? -2.980 30.447 64.718 1.00 33.67 1454 GLY B N 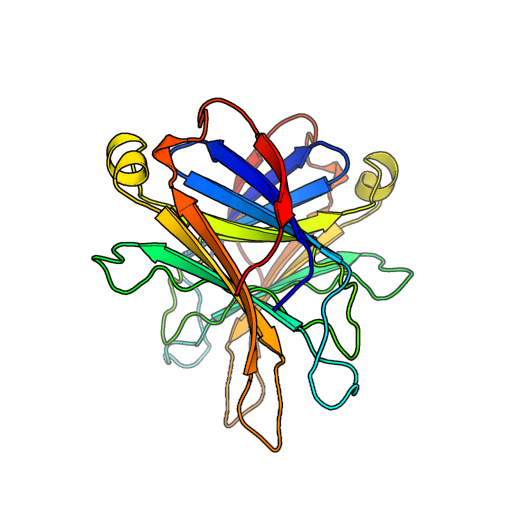1
ATOM 1571 C CA . GLY B 1 79 ? -4.306 30.872 64.307 1.00 33.85 1454 GLY B CA 1
ATOM 1572 C C . GLY B 1 79 ? -5.279 29.791 63.868 1.00 32.83 1454 GLY B C 1
ATOM 1573 O O . GLY B 1 79 ? -6.425 30.100 63.566 1.00 37.54 1454 GLY B O 1
ATOM 1574 N N . TYR B 1 80 ? -4.847 28.535 63.812 1.00 35.62 1455 TYR B N 1
ATOM 1575 C CA . TYR B 1 80 ? -5.743 27.446 63.400 1.00 35.28 1455 TYR B CA 1
ATOM 1576 C C . TYR B 1 80 ? -6.298 26.700 64.596 1.00 35.48 1455 TYR B C 1
ATOM 1577 O O . TYR B 1 80 ? -5.571 26.401 65.533 1.00 38.43 1455 TYR B O 1
ATOM 1586 N N . SER B 1 81 ? -7.590 26.398 64.556 1.00 36.56 1456 SER B N 1
ATOM 1587 C CA . SER B 1 81 ? -8.236 25.637 65.619 1.00 33.63 1456 SER B CA 1
ATOM 1588 C C . SER B 1 81 ? -7.994 24.170 65.241 1.00 31.52 1456 SER B C 1
ATOM 1589 O O . SER B 1 81 ? -7.673 23.878 64.097 1.00 30.52 1456 SER B O 1
ATOM 1592 N N . LYS B 1 82 ? -8.162 23.251 66.183 1.00 33.65 1457 LYS B N 1
ATOM 1593 C CA . LYS B 1 82 ? -7.951 21.836 65.888 1.00 37.22 1457 LYS B CA 1
ATOM 1594 C C . LYS B 1 82 ? -8.945 21.312 64.863 1.00 38.31 1457 LYS B C 1
ATOM 1595 O O . LYS B 1 82 ? -8.599 20.468 64.033 1.00 38.84 1457 LYS B O 1
ATOM 1601 N N . GLU B 1 83 ? -10.178 21.811 64.933 1.00 39.16 1458 GLU B N 1
ATOM 1602 C CA . GLU B 1 83 ? -11.232 21.398 64.018 1.00 39.95 1458 GLU B CA 1
ATOM 1603 C C . GLU B 1 83 ? -10.798 21.713 62.595 1.00 37.60 1458 GLU B C 1
ATOM 1604 O O . GLU B 1 83 ? -10.924 20.883 61.700 1.00 36.93 1458 GLU B O 1
ATOM 1610 N N . THR B 1 84 ? -10.275 22.916 62.389 1.00 36.11 1459 THR B N 1
ATOM 1611 C CA . THR B 1 84 ? -9.815 23.311 61.060 1.00 31.64 1459 THR B CA 1
ATOM 1612 C C . THR B 1 84 ? -8.628 22.425 60.651 1.00 31.97 1459 THR B C 1
ATOM 1613 O O . THR B 1 84 ? -8.586 21.897 59.535 1.00 29.68 1459 THR B O 1
ATOM 1617 N N . LEU B 1 85 ? -7.676 22.242 61.563 1.00 29.38 1460 LEU B N 1
ATOM 1618 C CA . LEU B 1 85 ? -6.511 21.420 61.259 1.00 32.47 1460 LEU B CA 1
ATOM 1619 C C . LEU B 1 85 ? -6.865 20.003 60.851 1.00 34.62 1460 LEU B C 1
ATOM 1620 O O . LEU B 1 85 ? -6.129 19.388 60.083 1.00 36.45 1460 LEU B O 1
ATOM 1625 N N . ARG B 1 86 ? -7.982 19.476 61.357 1.00 35.18 1461 ARG B N 1
ATOM 1626 C CA . ARG B 1 86 ? -8.379 18.116 60.999 1.00 37.06 1461 ARG B CA 1
ATOM 1627 C C . ARG B 1 86 ? -8.855 18.063 59.567 1.00 36.63 1461 ARG B C 1
ATOM 1628 O O . ARG B 1 86 ? -8.947 16.993 58.985 1.00 38.82 1461 ARG B O 1
ATOM 1636 N N . GLN B 1 87 ? -9.156 19.222 58.994 1.00 36.93 1462 GLN B N 1
ATOM 1637 C CA . GLN B 1 87 ? -9.588 19.280 57.608 1.00 41.25 1462 GLN B CA 1
ATOM 1638 C C . GLN B 1 87 ? -8.385 19.657 56.735 1.00 42.46 1462 GLN B C 1
ATOM 1639 O O . GLN B 1 87 ? -8.534 19.969 55.555 1.00 44.70 1462 GLN B O 1
ATOM 1645 N N . ARG B 1 88 ? -7.192 19.632 57.321 1.00 41.26 1463 ARG B N 1
ATOM 1646 C CA . ARG B 1 88 ? -5.986 20.006 56.593 1.00 39.75 1463 ARG B CA 1
ATOM 1647 C C . ARG B 1 88 ? -4.969 18.890 56.552 1.00 39.48 1463 ARG B C 1
ATOM 1648 O O . ARG B 1 88 ? -5.029 17.937 57.333 1.00 38.82 1463 ARG B O 1
ATOM 1656 N N . GLU B 1 89 ? -4.031 19.021 55.628 1.00 36.00 1464 GLU B N 1
ATOM 1657 C CA . GLU B 1 89 ? -2.954 18.067 55.518 1.00 36.04 1464 GLU B CA 1
ATOM 1658 C C . GLU B 1 89 ? -1.648 18.800 55.293 1.00 34.43 1464 GLU B C 1
ATOM 1659 O O . GLU B 1 89 ? -1.568 19.777 54.545 1.00 37.43 1464 GLU B O 1
ATOM 1665 N N . LEU B 1 90 ? -0.632 18.337 55.995 1.00 29.51 1465 LEU B N 1
ATOM 1666 C CA . LEU B 1 90 ? 0.678 18.917 55.913 1.00 28.11 1465 LEU B CA 1
ATOM 1667 C C . LEU B 1 90 ? 1.397 18.395 54.686 1.00 29.60 1465 LEU B C 1
ATOM 1668 O O . LEU B 1 90 ? 1.710 17.212 54.626 1.00 28.77 1465 LEU B O 1
ATOM 1673 N N . GLN B 1 91 ? 1.662 19.263 53.713 1.00 27.15 1466 GLN B N 1
ATOM 1674 C CA . GLN B 1 91 ? 2.396 18.836 52.533 1.00 26.05 1466 GLN B CA 1
ATOM 1675 C C . GLN B 1 91 ? 3.840 19.266 52.757 1.00 28.56 1466 GLN B C 1
ATOM 1676 O O . GLN B 1 91 ? 4.145 20.460 52.829 1.00 31.59 1466 GLN B O 1
ATOM 1682 N N . LEU B 1 92 ? 4.722 18.286 52.864 1.00 26.43 1467 LEU B N 1
ATOM 1683 C CA . LEU B 1 92 ? 6.128 18.532 53.085 1.00 24.59 1467 LEU B CA 1
ATOM 1684 C C . LEU B 1 92 ? 6.901 18.160 51.836 1.00 26.14 1467 LEU B C 1
ATOM 1685 O O . LEU B 1 92 ? 6.623 17.129 51.229 1.00 30.90 1467 LEU B O 1
ATOM 1690 N N . SER B 1 93 ? 7.866 19.000 51.457 1.00 22.92 1468 SER B N 1
ATOM 1691 C CA . SER B 1 93 ? 8.701 18.756 50.280 1.00 24.15 1468 SER B CA 1
ATOM 1692 C C . SER B 1 93 ? 10.168 19.066 50.618 1.00 26.95 1468 SER B C 1
ATOM 1693 O O . SER B 1 93 ? 10.476 20.028 51.342 1.00 22.49 1468 SER B O 1
ATOM 1696 N N . VAL B 1 94 ? 11.076 18.256 50.094 1.00 23.97 1469 VAL B N 1
ATOM 1697 C CA . VAL B 1 94 ? 12.483 18.485 50.329 1.00 23.83 1469 VAL B CA 1
ATOM 1698 C C . VAL B 1 94 ? 13.019 18.815 48.939 1.00 26.55 1469 VAL B C 1
ATOM 1699 O O . VAL B 1 94 ? 12.804 18.062 47.990 1.00 25.68 1469 VAL B O 1
ATOM 1703 N N . LEU B 1 95 ? 13.668 19.964 48.803 1.00 20.76 1470 LEU B N 1
ATOM 1704 C CA . LEU B 1 95 ? 14.226 20.337 47.520 1.00 22.83 1470 LEU B CA 1
ATOM 1705 C C . LEU B 1 95 ? 15.689 20.669 47.648 1.00 19.37 1470 LEU B C 1
ATOM 1706 O O . LEU B 1 95 ? 16.201 20.922 48.749 1.00 21.44 1470 LEU B O 1
ATOM 1711 N N . SER B 1 96 ? 16.370 20.671 46.515 1.00 20.57 1471 SER B N 1
ATOM 1712 C CA . SER B 1 96 ? 17.766 21.040 46.510 1.00 17.88 1471 SER B CA 1
ATOM 1713 C C . SER B 1 96 ? 17.853 22.486 46.010 1.00 23.13 1471 SER B C 1
ATOM 1714 O O . SER B 1 96 ? 17.319 22.810 44.940 1.00 28.52 1471 SER B O 1
ATOM 1717 N N . ALA B 1 97 ? 18.502 23.361 46.774 1.00 22.02 1472 ALA B N 1
ATOM 1718 C CA . ALA B 1 97 ? 18.637 24.750 46.347 1.00 24.14 1472 ALA B CA 1
ATOM 1719 C C . ALA B 1 97 ? 19.804 24.802 45.379 1.00 27.15 1472 ALA B C 1
ATOM 1720 O O . ALA B 1 97 ? 20.937 24.464 45.742 1.00 30.07 1472 ALA B O 1
ATOM 1722 N N . GLU B 1 98 ? 19.536 25.218 44.145 1.00 29.40 1473 GLU B N 1
ATOM 1723 C CA . GLU B 1 98 ? 20.578 25.291 43.114 1.00 26.46 1473 GLU B CA 1
ATOM 1724 C C . GLU B 1 98 ? 20.709 26.710 42.589 1.00 27.56 1473 GLU B C 1
ATOM 1725 O O . GLU B 1 98 ? 19.722 27.434 42.490 1.00 29.36 1473 GLU B O 1
ATOM 1731 N N . SER B 1 99 ? 21.918 27.112 42.227 1.00 25.87 1474 SER B N 1
ATOM 1732 C CA . SER B 1 99 ? 22.093 28.468 41.735 1.00 28.39 1474 SER B CA 1
ATOM 1733 C C . SER B 1 99 ? 22.253 28.603 40.220 1.00 23.66 1474 SER B C 1
ATOM 1734 O O . SER B 1 99 ? 22.065 29.685 39.687 1.00 26.75 1474 SER B O 1
ATOM 1737 N N . LEU B 1 100 ? 22.601 27.513 39.537 1.00 26.42 1475 LEU B N 1
ATOM 1738 C CA . LEU B 1 100 ? 22.807 27.528 38.083 1.00 24.07 1475 LEU B CA 1
ATOM 1739 C C . LEU B 1 100 ? 21.767 26.715 37.321 1.00 25.35 1475 LEU B C 1
ATOM 1740 O O . LEU B 1 100 ? 21.835 26.595 36.090 1.00 25.34 1475 LEU B O 1
ATOM 1745 N N . ARG B 1 101 ? 20.798 26.182 38.056 1.00 22.14 1476 ARG B N 1
ATOM 1746 C CA . ARG B 1 101 ? 19.725 25.379 37.485 1.00 27.89 1476 ARG B CA 1
ATOM 1747 C C . ARG B 1 101 ? 18.550 25.508 38.436 1.00 28.10 1476 ARG B C 1
ATOM 1748 O O . ARG B 1 101 ? 18.669 26.127 39.484 1.00 27.09 1476 ARG B O 1
ATOM 1756 N N . GLU B 1 102 ? 17.427 24.908 38.083 1.00 26.61 1477 GLU B N 1
ATOM 1757 C CA . GLU B 1 102 ? 16.247 24.999 38.925 1.00 28.77 1477 GLU B CA 1
ATOM 1758 C C . GLU B 1 102 ? 16.372 24.151 40.189 1.00 30.43 1477 GLU B C 1
ATOM 1759 O O . GLU B 1 102 ? 16.925 23.048 40.158 1.00 24.84 1477 GLU B O 1
ATOM 1765 N N . ASN B 1 103 ? 15.854 24.683 41.296 1.00 30.62 1478 ASN B N 1
ATOM 1766 C CA . ASN B 1 103 ? 15.819 23.958 42.560 1.00 31.27 1478 ASN B CA 1
ATOM 1767 C C . ASN B 1 103 ? 15.046 22.683 42.189 1.00 33.05 1478 ASN B C 1
ATOM 1768 O O . ASN B 1 103 ? 14.039 22.756 41.484 1.00 35.94 1478 ASN B O 1
ATOM 1773 N N . PHE B 1 104 ? 15.503 21.510 42.602 1.00 33.46 1479 PHE B N 1
ATOM 1774 C CA . PHE B 1 104 ? 14.739 20.339 42.208 1.00 31.92 1479 PHE B CA 1
ATOM 1775 C C . PHE B 1 104 ? 14.220 19.489 43.349 1.00 32.15 1479 PHE B C 1
ATOM 1776 O O . PHE B 1 104 ? 14.766 19.478 44.461 1.00 31.16 1479 PHE B O 1
ATOM 1784 N N . PHE B 1 105 ? 13.119 18.811 43.069 1.00 30.82 1480 PHE B N 1
ATOM 1785 C CA . PHE B 1 105 ? 12.456 17.963 44.040 1.00 33.47 1480 PHE B CA 1
ATOM 1786 C C . PHE B 1 105 ? 13.315 16.761 44.458 1.00 31.67 1480 PHE B C 1
ATOM 1787 O O . PHE B 1 105 ? 13.754 15.989 43.621 1.00 29.83 1480 PHE B O 1
ATOM 1795 N N . LEU B 1 106 ? 13.554 16.609 45.755 1.00 30.27 1481 LEU B N 1
ATOM 1796 C CA . LEU B 1 106 ? 14.340 15.468 46.248 1.00 33.18 1481 LEU B CA 1
ATOM 1797 C C . LEU B 1 106 ? 13.383 14.416 46.795 1.00 30.98 1481 LEU B C 1
ATOM 1798 O O . LEU B 1 106 ? 13.636 13.227 46.700 1.00 32.41 1481 LEU B O 1
ATOM 1803 N N . GLY B 1 107 ? 12.272 14.868 47.362 1.00 32.68 1482 GLY B N 1
ATOM 1804 C CA . GLY B 1 107 ? 11.297 13.940 47.899 1.00 30.06 1482 GLY B CA 1
ATOM 1805 C C . GLY B 1 107 ? 10.250 14.666 48.707 1.00 29.92 1482 GLY B C 1
ATOM 1806 O O . GLY B 1 107 ? 10.352 15.872 48.934 1.00 31.56 1482 GLY B O 1
ATOM 1807 N N . GLY B 1 108 ? 9.241 13.937 49.156 1.00 25.62 1483 GLY B N 1
ATOM 1808 C CA . GLY B 1 108 ? 8.215 14.566 49.945 1.00 30.71 1483 GLY B CA 1
ATOM 1809 C C . GLY B 1 108 ? 7.217 13.601 50.533 1.00 32.04 1483 GLY B C 1
ATOM 1810 O O . GLY B 1 108 ? 7.281 12.393 50.324 1.00 38.92 1483 GLY B O 1
ATOM 1811 N N . ILE B 1 109 ? 6.293 14.146 51.297 1.00 30.62 1484 ILE B N 1
ATOM 1812 C CA . ILE B 1 109 ? 5.256 13.344 51.894 1.00 33.43 1484 ILE B CA 1
ATOM 1813 C C . ILE B 1 109 ? 4.110 14.259 52.272 1.00 32.70 1484 ILE B C 1
ATOM 1814 O O . ILE B 1 109 ? 4.320 15.430 52.584 1.00 33.58 1484 ILE B O 1
ATOM 1819 N N . THR B 1 110 ? 2.892 13.744 52.204 1.00 35.90 1485 THR B N 1
ATOM 1820 C CA . THR B 1 110 ? 1.733 14.530 52.602 1.00 33.93 1485 THR B CA 1
ATOM 1821 C C . THR B 1 110 ? 1.072 13.805 53.762 1.00 35.62 1485 THR B C 1
ATOM 1822 O O . THR B 1 110 ? 0.703 12.637 53.638 1.00 38.49 1485 THR B O 1
ATOM 1826 N N . LEU B 1 111 ? 0.923 14.510 54.882 1.00 32.75 1486 LEU B N 1
ATOM 1827 C CA . LEU B 1 111 ? 0.358 13.952 56.102 1.00 36.98 1486 LEU B CA 1
ATOM 1828 C C . LEU B 1 111 ? -0.935 14.595 56.587 1.00 38.38 1486 LEU B C 1
ATOM 1829 O O . LEU B 1 111 ? -0.941 15.761 56.979 1.00 39.19 1486 LEU B O 1
ATOM 1834 N N . PRO B 1 112 ? -2.046 13.841 56.590 1.00 39.64 1487 PRO B N 1
ATOM 1835 C CA . PRO B 1 112 ? -3.295 14.456 57.068 1.00 37.62 1487 PRO B CA 1
ATOM 1836 C C . PRO B 1 112 ? -3.163 14.718 58.564 1.00 39.21 1487 PRO B C 1
ATOM 1837 O O . PRO B 1 112 ? -2.711 13.848 59.304 1.00 40.20 1487 PRO B O 1
ATOM 1841 N N . LEU B 1 113 ? -3.538 15.910 59.014 1.00 39.44 1488 LEU B N 1
ATOM 1842 C CA . LEU B 1 113 ? -3.426 16.226 60.432 1.00 41.20 1488 LEU B CA 1
ATOM 1843 C C . LEU B 1 113 ? -4.450 15.492 61.284 1.00 42.20 1488 LEU B C 1
ATOM 1844 O O . LEU B 1 113 ? -4.329 15.454 62.510 1.00 39.56 1488 LEU B O 1
ATOM 1849 N N . LYS B 1 114 ? -5.455 14.908 60.635 1.00 43.81 1489 LYS B N 1
ATOM 1850 C CA . LYS B 1 114 ? -6.488 14.171 61.354 1.00 46.17 1489 LYS B CA 1
ATOM 1851 C C . LYS B 1 114 ? -5.895 12.907 61.980 1.00 44.00 1489 LYS B C 1
ATOM 1852 O O . LYS B 1 114 ? -6.430 12.385 62.959 1.00 44.50 1489 LYS B O 1
ATOM 1858 N N . ASP B 1 115 ? -4.791 12.422 61.419 1.00 42.33 1490 ASP B N 1
ATOM 1859 C CA . ASP B 1 115 ? -4.139 11.218 61.943 1.00 42.97 1490 ASP B CA 1
ATOM 1860 C C . ASP B 1 115 ? -3.229 11.477 63.151 1.00 42.89 1490 ASP B C 1
ATOM 1861 O O . ASP B 1 115 ? -2.542 10.572 63.609 1.00 42.46 1490 ASP B O 1
ATOM 1866 N N . PHE B 1 116 ? -3.207 12.706 63.662 1.00 42.02 1491 PHE B N 1
ATOM 1867 C CA . PHE B 1 116 ? -2.346 13.020 64.798 1.00 39.54 1491 PHE B CA 1
ATOM 1868 C C . PHE B 1 116 ? -3.143 13.294 66.050 1.00 39.87 1491 PHE B C 1
ATOM 1869 O O . PHE B 1 116 ? -4.211 13.890 65.991 1.00 42.60 1491 PHE B O 1
ATOM 1877 N N . ASN B 1 117 ? -2.620 12.849 67.183 1.00 38.87 1492 ASN B N 1
ATOM 1878 C CA . ASN B 1 117 ? -3.267 13.112 68.453 1.00 39.52 1492 ASN B CA 1
ATOM 1879 C C . ASN B 1 117 ? -2.647 14.457 68.811 1.00 39.72 1492 ASN B C 1
ATOM 1880 O O . ASN B 1 117 ? -1.544 14.516 69.368 1.00 36.96 1492 ASN B O 1
ATOM 1885 N N . LEU B 1 118 ? -3.345 15.535 68.466 1.00 40.72 1493 LEU B N 1
ATOM 1886 C CA . LEU B 1 118 ? -2.838 16.878 68.721 1.00 43.90 1493 LEU B CA 1
ATOM 1887 C C . LEU B 1 118 ? -2.766 17.309 70.181 1.00 44.74 1493 LEU B C 1
ATOM 1888 O O . LEU B 1 118 ? -2.396 18.447 70.465 1.00 45.58 1493 LEU B O 1
ATOM 1893 N N . SER B 1 119 ? -3.096 16.415 71.110 1.00 44.13 1494 SER B N 1
ATOM 1894 C CA . SER B 1 119 ? -3.021 16.775 72.530 1.00 45.37 1494 SER B CA 1
ATOM 1895 C C . SER B 1 119 ? -1.711 16.277 73.123 1.00 43.98 1494 SER B C 1
ATOM 1896 O O . SER B 1 119 ? -1.492 16.348 74.335 1.00 45.03 1494 SER B O 1
ATOM 1899 N N . LYS B 1 120 ? -0.844 15.769 72.253 1.00 43.51 1495 LYS B N 1
ATOM 1900 C CA . LYS B 1 120 ? 0.465 15.272 72.657 1.00 41.92 1495 LYS B CA 1
ATOM 1901 C C . LYS B 1 120 ? 1.494 15.542 71.561 1.00 40.85 1495 LYS B C 1
ATOM 1902 O O . LYS B 1 120 ? 1.160 16.048 70.489 1.00 35.55 1495 LYS B O 1
ATOM 1908 N N . GLU B 1 121 ? 2.746 15.202 71.841 1.00 37.80 1496 GLU B N 1
ATOM 1909 C CA . GLU B 1 121 ? 3.815 15.388 70.878 1.00 40.60 1496 GLU B CA 1
ATOM 1910 C C . GLU B 1 121 ? 4.047 14.060 70.156 1.00 39.13 1496 GLU B C 1
ATOM 1911 O O . GLU B 1 121 ? 4.282 13.040 70.792 1.00 43.63 1496 GLU B O 1
ATOM 1917 N N . THR B 1 122 ? 3.969 14.075 68.833 1.00 37.57 1497 THR B N 1
ATOM 1918 C CA . THR B 1 122 ? 4.179 12.870 68.035 1.00 35.13 1497 THR B CA 1
ATOM 1919 C C . THR B 1 122 ? 5.548 12.974 67.358 1.00 34.31 1497 THR B C 1
ATOM 1920 O O . THR B 1 122 ? 5.766 13.854 66.527 1.00 35.51 1497 THR B O 1
ATOM 1924 N N . VAL B 1 123 ? 6.469 12.092 67.723 1.00 28.35 1498 VAL B N 1
ATOM 1925 C CA . VAL B 1 123 ? 7.808 12.119 67.149 1.00 30.59 1498 VAL B CA 1
ATOM 1926 C C . VAL B 1 123 ? 8.068 10.848 66.351 1.00 35.50 1498 VAL B C 1
ATOM 1927 O O . VAL B 1 123 ? 7.994 9.750 66.904 1.00 34.89 1498 VAL B O 1
ATOM 1931 N N . LYS B 1 124 ? 8.359 10.976 65.056 1.00 34.44 1499 LYS B N 1
ATOM 1932 C CA . LYS B 1 124 ? 8.646 9.786 64.265 1.00 39.15 1499 LYS B CA 1
ATOM 1933 C C . LYS B 1 124 ? 9.218 10.040 62.887 1.00 37.69 1499 LYS B C 1
ATOM 1934 O O . LYS B 1 124 ? 9.186 11.164 62.382 1.00 39.84 1499 LYS B O 1
ATOM 1940 N N . TRP B 1 125 ? 9.751 8.975 62.295 1.00 36.12 1500 TRP B N 1
ATOM 1941 C CA . TRP B 1 125 ? 10.339 9.022 60.958 1.00 33.65 1500 TRP B CA 1
ATOM 1942 C C . TRP B 1 125 ? 9.302 8.737 59.891 1.00 33.17 1500 TRP B C 1
ATOM 1943 O O . TRP B 1 125 ? 8.404 7.912 60.088 1.00 35.55 1500 TRP B O 1
ATOM 1954 N N . TYR B 1 126 ? 9.439 9.408 58.751 1.00 32.59 1501 TYR B N 1
ATOM 1955 C CA . TYR B 1 126 ? 8.518 9.215 57.635 1.00 29.60 1501 TYR B CA 1
ATOM 1956 C C . TYR B 1 126 ? 9.311 9.048 56.359 1.00 32.68 1501 TYR B C 1
ATOM 1957 O O . TYR B 1 126 ? 10.217 9.837 56.070 1.00 32.97 1501 TYR B O 1
ATOM 1966 N N . GLN B 1 127 ? 8.977 8.013 55.599 1.00 31.03 1502 GLN B N 1
ATOM 1967 C CA . GLN B 1 127 ? 9.668 7.754 54.353 1.00 31.88 1502 GLN B CA 1
ATOM 1968 C C . GLN B 1 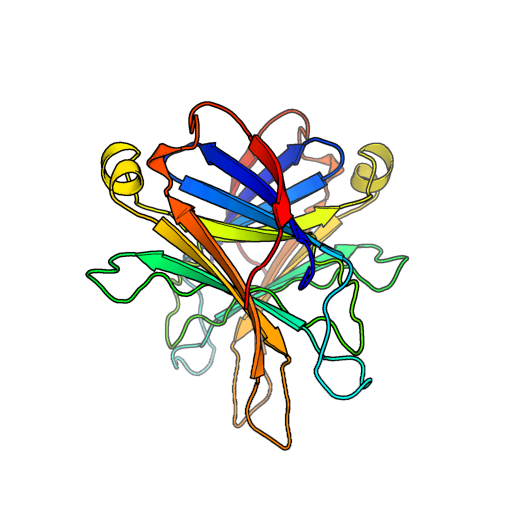127 ? 9.190 8.724 53.283 1.00 30.68 1502 GLN B C 1
ATOM 1969 O O . GLN B 1 127 ? 8.004 9.029 53.177 1.00 28.00 1502 GLN B O 1
ATOM 1975 N N . LEU B 1 128 ? 10.137 9.216 52.501 1.00 32.66 1503 LEU B N 1
ATOM 1976 C CA . LEU B 1 128 ? 9.854 10.159 51.436 1.00 36.70 1503 LEU B CA 1
ATOM 1977 C C . LEU B 1 128 ? 9.528 9.514 50.084 1.00 44.26 1503 LEU B C 1
ATOM 1978 O O . LEU B 1 128 ? 10.224 8.614 49.616 1.00 44.41 1503 LEU B O 1
ATOM 1983 N N . THR B 1 129 ? 8.443 9.976 49.475 1.00 52.44 1504 THR B N 1
ATOM 1984 C CA . THR B 1 129 ? 8.017 9.537 48.139 1.00 58.59 1504 THR B CA 1
ATOM 1985 C C . THR B 1 129 ? 8.595 10.766 47.380 1.00 60.39 1504 THR B C 1
ATOM 1986 O O . THR B 1 129 ? 9.181 11.598 48.062 1.00 60.62 1504 THR B O 1
ATOM 1990 N N . ALA B 1 130 ? 8.512 10.957 46.054 1.00 63.86 1505 ALA B N 1
ATOM 1991 C CA . ALA B 1 130 ? 7.900 10.143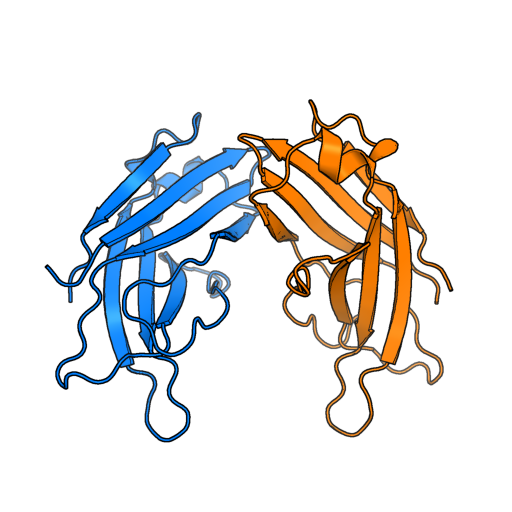 45.012 1.00 65.28 1505 ALA B CA 1
ATOM 1992 C C . ALA B 1 130 ? 6.400 10.379 44.942 1.00 64.87 1505 ALA B C 1
ATOM 1993 O O . ALA B 1 130 ? 5.932 11.144 44.099 1.00 63.84 1505 ALA B O 1
#

CATH classification: 2.60.40.150

GO terms:
  GO:0016303 1-phosphatidylinositol-3-kinase activity (F, IDA)
  GO:0036092 phosphatidylinositol-3-phosphate biosynthetic process (P, IGI)
  GO:1905037 autophagosome organization (P, IGI)
  GO:0016236 macroautophagy (P, IGI)
  GO:0009267 cellular response to starvation (P, IGI)
  GO:0071583 negative regulation of zinc ion transmembrane transport (P, IMP)

Foldseek 3Di:
DQKKWKWKWADDPQKTKIWTFKIAQFDDVPPWQFFKKKWKAKPPDPPPPGIWIFDTHPRHRIDGGRDITMDHDHDLVRQQVIKIWMWMWGDDDPDDIGTRFTDIGRSVPDPNNDMDIDMGGTDD/DWWKWKWKWAADPQKIKIWTFKIADFADDVRWFFFKKKWKAKPPPPVVPRIWIFDTHPRDRIGTTRDITMDGDHDVVRLQVIKIKMWMWGDDDPDDTGTRFTDIGRSVPDPRNDMDIDMDITDD

Solvent-accessible surface area: 12902 Å² total; per-residue (Å²): 98,20,4,12,0,49,0,7,1,26,32,82,113,34,18,0,6,0,11,0,41,41,0,92,103,4,70,7,169,83,67,53,68,2,11,0,21,0,45,0,61,1,44,91,12,103,141,169,83,0,103,66,123,7,130,70,23,160,138,30,55,65,2,80,22,35,39,21,10,7,0,45,78,40,57,73,128,48,0,116,118,45,62,0,65,1,13,0,22,0,12,41,115,175,133,152,69,48,103,7,0,5,36,62,19,51,2,131,108,24,83,14,90,112,58,23,73,104,102,16,118,5,85,114,40,69,4,9,0,51,0,7,1,19,32,98,119,30,14,0,5,0,14,0,42,58,1,85,94,3,76,13,173,95,47,58,57,1,12,0,13,0,48,0,58,0,51,78,16,89,137,176,77,0,84,63,105,4,143,64,24,156,135,32,63,83,3,92,21,42,38,16,9,7,0,43,81,32,59,78,130,45,0,115,123,32,64,0,62,1,13,0,20,0,12,46,110,176,134,150,66,48,112,3,0,5,36,60,20,42,1,123,106,25,89,13,92,114,57,20,73,103,93,24,132,9,76,102

Secondary structure (DSSP, 8-state):
---EEEEEEEEETTEEEEEEEEEE----TTS----EEEEEEEES-SSS---EE-----S-SS-EEEEEEEEES--HHHHTT-EEEEEEEE--SSS--EEEEEEEEEGGGS-TTS-EEEEEE-B-/---EEEEEEEEETTEEEEEEEEEE----SS-PPP-EEEEEEEES-TTS---EE-PPPPS-SS-EEEEEEEEES--HHHHTT-EEEEEEEE--SSS--EEEEEEEEEGGGS-TTS-EEEEEE-B-

Nearest PDB structures (foldseek):
  2b3r-assembly1_A  TM=1.008E+00  e=1.233E-23  Mus musculus
  6btz-assembly4_D  TM=1.005E+00  e=7.397E-21  Homo sapiens
  6bu0-assembly1_A  TM=9.844E-01  e=5.400E-21  Homo sapiens
  4lcv-assembly3_C  TM=9.080E-01  e=5.337E-12  Rattus norvegicus
  4lcv-assembly4_D  TM=9.359E-01  e=5.954E-11  Rattus norvegicus

InterPro domains:
  IPR000008 C2 domain [PF00168] (1572-1680)
  IPR000008 C2 domain [PS50004] (1559-1678)
  IPR000008 C2 domain [SM00239] (1573-1677)
  IPR000341 Phosphatidylinositol 3-kinase Ras-binding (PI3K RBD) domain [PF00794] (414-512)
  IPR000341 Phosphatidylinositol 3-kinase Ras-binding (PI3K RBD) domain [PS51546] (422-510)
  IPR000341 Phosphatidylinositol 3-kinase Ras-binding (PI3K RBD) domain [SM00144] (410-513)
  IPR000403 Phosphatidylinositol 3-/4-kinase, catalytic domain [PF00454] (1133-1346)
  IPR000403 Phosphatidylinositol 3-/4-kinase, catalytic domain [PS50290] (1105-1383)
  IPR000403 Phosphatidylinositol 3-/4-kinase, catalytic domain [SM00146] (1134-1396)
  IPR001263 Phosphoinositide 3-kinase, accessory (PIK) domain [PF00613] (869-1037)
  IPR001263 Phosphoinositide 3-kinase, accessory (PIK) domain [PS51545] (861-1037)
  IPR001263 Phosphoinositide 3-kinase, accessory (PIK) domain [SM00145] (860-1047)
  IPR001683 Phox homology [PF00787] (1453-1533)
  IPR001683 Phox homology [PS50195] (1422-1538)
  IPR001683 Phox homology [SM00312] (1422-1534)
  IPR002420 C2 phosphatidylinositol 3-kinase-type domain [PF00792] (703-819)
  IPR002420 C2 phosphatidylinositol 3-kinase-type domain [PS51547] (682-841)
  IPR002420 C2 phosphatidylinositol 3-kinase-type domain [SM00142] (674-783)
  IPR011009 Protein kinase-like domain superfamily [SSF56112] (1042-1391)
  IPR015433 Phosphatidylinositol 3-/4-kinase [PTHR10048] (321-1395)

B-factor: mean 34.38, std 12.17, range [8.72, 84.24]

Radius of gyration: 18.85 Å; Cα contacts (8 Å, |Δi|>4): 640; chains: 2; bounding box: 44×51×48 Å